Protein AF-A0A259SQ80-F1 (afdb_monomer_lite)

Foldseek 3Di:
DCLCCLAFNDQALPNQPDEAEAEAEQQAFPPAPNDDDVPGDPDDRLLNDDLVRNLVRCCNRFVVLCPPFAQSNDAYEHAEYWYQAPPDDPVSRLNSLQSVLVSCLVSLHHYQYVPQEAEADPVRHGPRRRYQWYAYPVRDIDGCPVPSNVVSVCCNVPRDHDDDDDDDGKHKHKFDGQDQDDAQASDPLPVPDPDPDPQWHKHFHHLLWFWFKDWWQGGITMIINLLNFRFDSDKDKFFFCPQPPDCQDPQWTKRFAHAQKFFGMFTAHCDPALGQATGITIITGGPDHFDPDQAHKFFFQPAAREDPDRHNPVGDNHPPTHMTGEHSQWGFGMFIFHPPPVSSRHTGMTGIGGHD

Secondary structure (DSSP, 8-state):
--GGGGTS----SSGGG--EEEEEETT-BTTB-S--STT--SSPPGGGS-HHHHHHHHHHHTGGGGSTTSTT---EEEEEEE-S-TT---HHHHHHHHHHHHHHHHHT-EEEESSSEEEB-TTSSBSSTT-SEEE-TTS-EEEGGGSTTHHHHHHHHTS----SPPP-PPPEEEE--S-SSS-EE--HHHHTS--SSTTSEEEE--TT-EEEEEESSSS-EEEE-TTPPPB-S--EEE-SGGG--S-SSTTSEEEEPPTTEEEEEEEE--SSSSTT-EEEEEEEEBSSPPP----EEEE-SSS-B--SSSSS-SS-SSTTS-EEE--TTEEEEEEEE--GGG-TT-EEEEEEEE--

Sequence (356 aa):
MLKPVANISNTILRPDKLVYSAHVYGFTGPQHTGATGLGETHDLRYRDMTATQLADAVRQEALFVTTPGQHYTAPVWVSEFGTRGAGQTDQKEIAWWNSFTDLLVANDTDFAAWPLVTQADASGAFADSFALLGYRPDGSRISIADDWRYAGWQKLVTSAGRTGQVPVETRWNMLGSNSYLPDTNASALMQDRPDWDPGQWKGVCPDTERLQGVSRSIDRGLCTDARQPATTTARNIVANEANVQQDWAGGYSKLQCAAGQMAVGFSLTIGTTNRWAASKLLCAPSTSPLPVNAGRTVWFDQADNRPAGGGSTASDWAPGHFKGQCADGEYLAGIAYTYQRVQGGVPSALLCKPLQ

Structure (mmCIF, N/CA/C/O backbone):
data_AF-A0A259SQ80-F1
#
_entry.id   AF-A0A259SQ80-F1
#
loop_
_atom_site.group_PDB
_atom_site.id
_atom_site.type_symbol
_atom_site.label_atom_id
_atom_site.label_alt_id
_atom_site.label_comp_id
_atom_site.label_asym_id
_atom_site.label_entity_id
_atom_site.label_seq_id
_atom_site.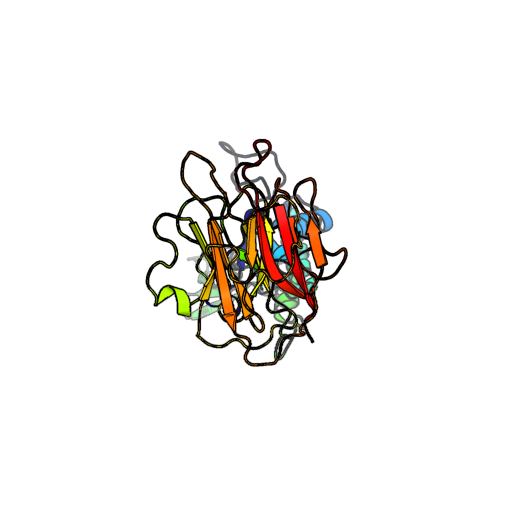pdbx_PDB_ins_code
_atom_site.Cartn_x
_atom_site.Cartn_y
_atom_site.Cartn_z
_atom_site.occupancy
_atom_site.B_iso_or_equiv
_atom_site.auth_seq_id
_atom_site.auth_comp_id
_atom_site.auth_asym_id
_atom_site.auth_atom_id
_atom_site.pdbx_PDB_model_num
ATOM 1 N N . MET A 1 1 ? -1.583 5.143 14.494 1.00 87.50 1 MET A N 1
ATOM 2 C CA . MET A 1 1 ? -2.504 5.382 13.359 1.00 87.50 1 MET A CA 1
ATOM 3 C C . MET A 1 1 ? -1.848 5.012 12.044 1.00 87.50 1 MET A C 1
ATOM 5 O O . MET A 1 1 ? -0.626 5.079 11.957 1.00 87.50 1 MET A O 1
ATOM 9 N N . LEU A 1 2 ? -2.649 4.638 11.041 1.00 95.62 2 LEU A N 1
ATOM 10 C CA . LEU A 1 2 ? -2.188 4.084 9.763 1.00 95.62 2 LEU A CA 1
ATOM 11 C C . LEU A 1 2 ? -1.826 5.144 8.716 1.00 95.62 2 LEU A C 1
ATOM 13 O O . LEU A 1 2 ? -1.358 4.767 7.653 1.00 95.62 2 LEU A O 1
ATOM 17 N N . LYS A 1 3 ? -1.960 6.451 8.996 1.00 93.12 3 LYS A N 1
ATOM 18 C CA . LYS A 1 3 ? -1.659 7.542 8.037 1.00 93.12 3 LYS A CA 1
ATOM 19 C C . LYS A 1 3 ? -0.406 7.324 7.168 1.00 93.12 3 LYS A C 1
ATOM 21 O O . LYS A 1 3 ? -0.506 7.556 5.966 1.00 93.12 3 LYS A O 1
ATOM 26 N N . PRO A 1 4 ? 0.754 6.871 7.699 1.00 92.50 4 PRO A N 1
ATOM 27 C CA . PRO A 1 4 ? 1.940 6.681 6.862 1.00 92.50 4 PRO A CA 1
ATOM 28 C C . PRO A 1 4 ? 1.724 5.684 5.714 1.00 92.50 4 PRO A C 1
ATOM 30 O O . PRO A 1 4 ? 2.270 5.873 4.632 1.00 92.50 4 PRO A O 1
ATOM 33 N N . VAL A 1 5 ? 0.874 4.672 5.904 1.00 94.12 5 VAL A N 1
ATOM 34 C CA . VAL A 1 5 ? 0.558 3.636 4.908 1.00 94.12 5 VAL A CA 1
ATOM 35 C C . VAL A 1 5 ? 0.016 4.224 3.599 1.00 94.12 5 VAL A C 1
ATOM 37 O O . VAL A 1 5 ? 0.256 3.645 2.543 1.00 94.12 5 VAL A O 1
ATOM 40 N N . ALA A 1 6 ? -0.626 5.398 3.637 1.00 92.25 6 ALA A N 1
ATOM 41 C CA . ALA A 1 6 ? -1.095 6.092 2.436 1.00 92.25 6 ALA A CA 1
ATOM 42 C C . ALA A 1 6 ? 0.029 6.407 1.431 1.00 92.25 6 ALA A C 1
ATOM 44 O O . ALA A 1 6 ? -0.247 6.558 0.250 1.00 92.25 6 ALA A O 1
ATOM 45 N N . ASN A 1 7 ? 1.277 6.478 1.909 1.00 90.62 7 ASN A N 1
ATOM 46 C CA . ASN A 1 7 ? 2.459 6.890 1.149 1.00 90.62 7 ASN A CA 1
ATOM 47 C C . ASN A 1 7 ? 3.611 5.867 1.211 1.00 90.62 7 ASN A C 1
ATOM 49 O O . ASN A 1 7 ? 4.514 5.884 0.375 1.00 90.62 7 ASN A O 1
ATOM 53 N N . ILE A 1 8 ? 3.620 5.018 2.246 1.00 89.88 8 ILE A N 1
ATOM 54 C CA . ILE A 1 8 ? 4.638 3.994 2.508 1.00 89.88 8 ILE A CA 1
ATOM 55 C C . ILE A 1 8 ? 3.989 2.668 2.929 1.00 89.88 8 ILE A C 1
ATOM 57 O O . ILE A 1 8 ? 4.212 2.169 4.031 1.00 89.88 8 ILE A O 1
ATOM 61 N N . SER A 1 9 ? 3.131 2.107 2.071 1.00 91.75 9 SER A N 1
ATOM 62 C CA . SER A 1 9 ? 2.532 0.792 2.325 1.00 91.75 9 SER A CA 1
ATOM 63 C C . SER A 1 9 ? 3.573 -0.334 2.302 1.00 91.75 9 SER A C 1
ATOM 65 O O . SER A 1 9 ? 4.654 -0.210 1.726 1.00 91.75 9 SER A O 1
ATOM 67 N N . ASN A 1 10 ? 3.243 -1.447 2.958 1.00 87.75 10 ASN A N 1
ATOM 68 C CA . ASN A 1 10 ? 4.110 -2.616 3.012 1.00 87.75 10 ASN A CA 1
ATOM 69 C C . ASN A 1 10 ? 3.747 -3.575 1.886 1.00 87.75 10 ASN A C 1
ATOM 71 O O . ASN A 1 10 ? 2.600 -4.009 1.807 1.00 87.75 10 ASN A O 1
ATOM 75 N N . THR A 1 11 ? 4.742 -3.989 1.108 1.00 91.62 11 THR A N 1
ATOM 76 C CA . THR A 1 11 ? 4.608 -5.125 0.195 1.00 91.62 11 THR A CA 1
ATOM 77 C C . THR A 1 11 ? 5.392 -6.300 0.756 1.00 91.62 11 THR A C 1
ATOM 79 O O . THR A 1 11 ? 6.618 -6.264 0.845 1.00 91.62 11 THR A O 1
ATOM 82 N N . ILE A 1 12 ? 4.668 -7.342 1.158 1.00 90.06 12 ILE A N 1
ATOM 83 C CA . ILE A 1 12 ? 5.227 -8.587 1.694 1.00 90.06 12 ILE A CA 1
ATOM 84 C C . ILE A 1 12 ? 5.216 -9.688 0.627 1.00 90.06 12 ILE A C 1
ATOM 86 O O . ILE A 1 12 ? 4.534 -9.575 -0.386 1.00 90.06 12 ILE A O 1
ATOM 90 N N . LEU A 1 13 ? 5.926 -10.794 0.877 1.00 91.69 13 LEU A N 1
ATOM 91 C CA . LEU A 1 13 ? 6.010 -11.947 -0.039 1.00 91.69 13 LEU A CA 1
ATOM 92 C C . LEU A 1 13 ? 4.655 -12.533 -0.460 1.00 91.69 13 LEU A C 1
ATOM 94 O O . LEU A 1 13 ? 4.535 -13.179 -1.505 1.00 91.69 13 LEU A O 1
ATOM 98 N N . ARG A 1 14 ? 3.662 -12.396 0.417 1.00 90.62 14 ARG A N 1
ATOM 99 C CA . ARG A 1 14 ? 2.294 -12.887 0.251 1.00 90.62 14 ARG A CA 1
ATOM 100 C C . ARG A 1 14 ? 1.343 -11.755 0.623 1.00 90.62 14 ARG A C 1
ATOM 102 O O . ARG A 1 14 ? 0.885 -11.713 1.766 1.00 90.62 14 ARG A O 1
ATOM 109 N N . PRO A 1 15 ? 1.096 -10.794 -0.286 1.00 88.2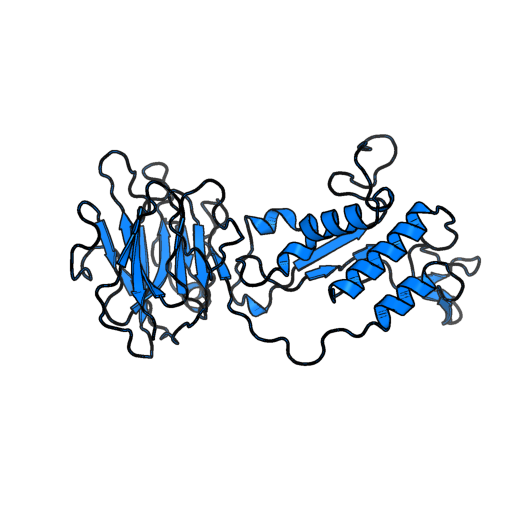5 15 PRO A N 1
ATOM 110 C CA . PRO A 1 15 ? 0.269 -9.627 0.021 1.00 88.25 15 PRO A CA 1
ATOM 111 C C . PRO A 1 15 ? -1.145 -10.000 0.486 1.00 88.25 15 PRO A C 1
ATOM 113 O O . PRO A 1 15 ? -1.828 -9.202 1.119 1.00 88.25 15 PRO A O 1
ATOM 116 N N . ASP A 1 16 ? -1.616 -11.219 0.199 1.00 86.88 16 ASP A N 1
ATOM 117 C CA . ASP A 1 16 ? -2.903 -11.756 0.655 1.00 86.88 16 ASP A CA 1
ATOM 118 C C . ASP A 1 16 ? -2.953 -12.106 2.144 1.00 86.88 16 ASP A C 1
ATOM 120 O O . ASP A 1 16 ? -4.007 -12.492 2.643 1.00 86.88 16 ASP A O 1
ATOM 124 N N . LYS A 1 17 ? -1.835 -11.954 2.856 1.00 90.69 17 LYS A N 1
ATOM 125 C CA . LYS A 1 17 ? -1.724 -12.168 4.304 1.00 90.69 17 LYS A CA 1
ATOM 126 C C . LYS A 1 17 ? -1.600 -10.872 5.105 1.00 90.69 17 LYS A C 1
ATOM 128 O O . LYS A 1 17 ? -1.416 -10.936 6.316 1.00 90.69 17 LYS A O 1
ATOM 133 N N . LEU A 1 18 ? -1.673 -9.712 4.453 1.00 92.19 18 LEU A N 1
ATOM 134 C CA . LEU A 1 18 ? -1.599 -8.420 5.124 1.00 92.19 18 LEU A CA 1
ATOM 135 C C . LEU A 1 18 ? -2.964 -8.026 5.702 1.00 92.19 18 LEU A C 1
ATOM 137 O O . LEU A 1 18 ? -3.959 -7.987 4.983 1.00 92.19 18 LEU A O 1
ATOM 141 N N . VAL A 1 19 ? -2.977 -7.681 6.988 1.00 94.44 19 VAL A N 1
ATOM 142 C CA . VAL A 1 19 ? -4.087 -7.010 7.673 1.00 94.44 19 VAL A CA 1
ATOM 143 C C . VAL A 1 19 ? -3.490 -5.852 8.458 1.00 94.44 19 VAL A C 1
ATOM 145 O O . VAL A 1 19 ? -2.503 -6.031 9.176 1.00 94.44 19 VAL A O 1
ATOM 148 N N . TYR A 1 20 ? -4.060 -4.659 8.316 1.00 96.62 20 TYR A N 1
ATOM 149 C CA . TYR A 1 20 ? -3.665 -3.523 9.138 1.00 96.62 20 TYR A CA 1
ATOM 150 C C . TYR A 1 20 ? -4.398 -3.537 10.473 1.00 96.62 20 TYR A C 1
ATOM 152 O O . TYR A 1 20 ? -5.537 -3.981 10.564 1.00 96.62 20 TYR A O 1
ATOM 160 N N . SER A 1 21 ? -3.755 -3.007 11.509 1.00 97.19 21 SER A N 1
ATOM 161 C CA . SER A 1 21 ? -4.363 -2.851 12.827 1.00 97.19 21 SER A CA 1
ATOM 162 C C . SER A 1 21 ? -4.375 -1.380 13.242 1.00 97.19 21 SER A C 1
ATOM 164 O O . SER A 1 21 ? -3.426 -0.632 12.982 1.00 97.19 21 SER A O 1
ATOM 166 N N . ALA A 1 22 ? -5.473 -0.953 13.863 1.00 97.38 22 ALA A N 1
ATOM 167 C CA . ALA A 1 22 ? -5.641 0.391 14.400 1.00 97.38 22 ALA A CA 1
ATOM 168 C C . ALA A 1 22 ? -6.237 0.353 15.809 1.00 97.38 22 ALA A C 1
ATOM 170 O O . ALA A 1 22 ? -7.065 -0.499 16.122 1.00 97.38 22 ALA A O 1
ATOM 171 N N . HIS A 1 23 ? -5.804 1.285 16.658 1.00 96.94 23 HIS A N 1
ATOM 172 C CA . HIS A 1 23 ? -6.313 1.444 18.017 1.00 96.94 23 HIS A CA 1
ATOM 173 C C . HIS A 1 23 ? -7.006 2.804 18.110 1.00 96.94 23 HIS A C 1
ATOM 175 O O . HIS A 1 23 ? -6.395 3.820 17.762 1.00 96.94 23 HIS A O 1
ATOM 181 N N . VAL A 1 24 ? -8.262 2.842 18.558 1.00 97.06 24 VAL A N 1
ATOM 182 C CA . VAL A 1 24 ? -9.050 4.083 18.636 1.00 97.06 24 VAL A CA 1
ATOM 183 C C . VAL A 1 24 ? -9.705 4.202 20.007 1.00 97.06 24 VAL A C 1
ATOM 185 O O . VAL A 1 24 ? -10.617 3.452 20.344 1.00 97.06 24 VAL A O 1
ATOM 188 N N . TYR A 1 25 ? -9.263 5.178 20.795 1.00 96.94 25 TYR A N 1
ATOM 189 C CA . TYR A 1 25 ? -9.722 5.369 22.167 1.00 96.94 25 TYR A CA 1
ATOM 190 C C . TYR A 1 25 ? -10.386 6.727 22.340 1.00 96.94 25 TYR A C 1
ATOM 192 O O . TYR A 1 25 ? -9.803 7.732 21.958 1.00 96.94 25 TYR A O 1
ATOM 200 N N . GLY A 1 26 ? -11.557 6.800 22.977 1.00 96.50 26 GLY A N 1
ATOM 201 C CA . GLY A 1 26 ? -12.300 8.063 23.119 1.00 96.50 26 GLY A CA 1
ATOM 202 C C . GLY A 1 26 ? -11.483 9.212 23.728 1.00 96.50 26 GLY A C 1
ATOM 203 O O . GLY A 1 26 ? -11.669 10.373 23.369 1.00 96.50 26 GLY A O 1
ATOM 204 N N . PHE A 1 27 ? -10.530 8.893 24.606 1.00 93.88 27 PHE A N 1
ATOM 205 C CA . PHE A 1 27 ? -9.665 9.867 25.270 1.00 93.88 27 PHE A CA 1
ATOM 206 C C . PHE A 1 27 ? -8.423 10.287 24.463 1.00 93.88 27 PHE A C 1
ATOM 208 O O . PHE A 1 27 ? -7.796 11.277 24.835 1.00 93.88 27 PHE A O 1
ATOM 215 N N . THR A 1 28 ? -8.063 9.593 23.381 1.00 95.00 28 THR A N 1
ATOM 216 C CA . THR A 1 28 ? -7.013 10.023 22.436 1.00 95.00 28 THR A CA 1
ATOM 217 C C . THR A 1 28 ? -7.629 10.810 21.281 1.00 95.00 28 THR A C 1
ATOM 219 O O . THR A 1 28 ? -8.833 11.022 21.262 1.00 95.00 28 THR A O 1
ATOM 222 N N . GLY A 1 29 ? -6.832 11.293 20.334 1.00 95.19 29 GLY A N 1
ATOM 223 C CA . GLY A 1 29 ? -7.290 11.988 19.133 1.00 95.19 29 GLY A CA 1
ATOM 224 C C . GLY A 1 29 ? -6.196 12.024 18.064 1.00 95.19 29 GLY A C 1
ATOM 225 O O . GLY A 1 29 ? -5.057 11.649 18.354 1.00 95.19 29 GLY A O 1
ATOM 226 N N . PRO A 1 30 ? -6.483 12.539 16.855 1.00 94.38 30 PRO A N 1
ATOM 227 C CA . PRO A 1 30 ? -5.524 12.590 15.745 1.00 94.38 30 PRO A CA 1
ATOM 228 C C . PRO A 1 30 ? -4.185 13.247 16.083 1.00 94.38 30 PRO A C 1
ATOM 230 O O . PRO A 1 30 ? -3.152 12.907 15.506 1.00 94.38 30 PRO A O 1
ATOM 233 N N . GLN A 1 31 ? -4.233 14.224 16.989 1.00 93.25 31 GLN A N 1
ATOM 234 C CA . GLN A 1 31 ? -3.092 14.985 17.496 1.00 93.25 31 GLN A CA 1
ATOM 235 C C . GLN A 1 31 ? -3.086 15.023 19.035 1.00 93.25 31 GLN A C 1
ATOM 237 O O . GLN A 1 31 ? -2.346 15.796 19.626 1.00 93.25 31 GLN A O 1
ATOM 242 N N . HIS A 1 32 ? -3.888 14.169 19.687 1.00 93.94 32 HIS A N 1
ATOM 243 C CA . HIS A 1 32 ? -4.053 14.156 21.138 1.00 93.94 32 HIS A CA 1
ATOM 244 C C . HIS A 1 32 ? -3.671 12.791 21.725 1.00 93.94 32 HIS A C 1
ATOM 246 O O . HIS A 1 32 ? -4.297 11.770 21.445 1.00 93.94 32 HIS A O 1
ATOM 252 N N . THR A 1 33 ? -2.664 12.758 22.597 1.00 89.88 33 THR A N 1
ATOM 253 C CA . THR A 1 33 ? -2.091 11.508 23.147 1.00 89.88 33 THR A CA 1
ATOM 254 C C . THR A 1 33 ? -2.975 10.815 24.183 1.00 89.88 33 THR A C 1
ATOM 256 O O . THR A 1 33 ? -2.775 9.646 24.492 1.00 89.88 33 THR A O 1
ATOM 259 N N . GLY A 1 34 ? -3.940 11.544 24.741 1.00 90.69 34 GLY A N 1
ATOM 260 C CA . GLY A 1 34 ? -4.767 11.106 25.866 1.00 90.69 34 GLY A CA 1
ATOM 261 C C . GLY A 1 34 ? -4.276 11.592 27.223 1.00 90.69 34 GLY A C 1
ATOM 262 O O . GLY A 1 34 ? -4.955 11.364 28.221 1.00 90.69 34 GLY A O 1
ATOM 263 N N . ALA A 1 35 ? -3.155 12.317 27.253 1.00 89.38 35 ALA A N 1
ATOM 264 C CA . ALA A 1 35 ? -2.668 12.980 28.452 1.00 89.38 35 ALA A CA 1
ATOM 265 C C . ALA A 1 35 ? -3.662 14.032 28.979 1.00 89.38 35 ALA A C 1
ATOM 267 O O . ALA A 1 35 ? -4.461 14.604 28.233 1.00 89.38 35 ALA A O 1
ATOM 268 N N . THR A 1 36 ? -3.570 14.287 30.282 1.00 88.44 36 THR A N 1
ATOM 269 C CA . THR A 1 36 ? -4.230 15.399 30.971 1.00 88.44 36 THR A CA 1
ATOM 270 C C . THR A 1 36 ? -3.179 16.092 31.835 1.00 88.44 36 THR A C 1
ATOM 272 O O . THR A 1 36 ? -2.429 15.411 32.539 1.00 88.44 36 THR A O 1
ATOM 275 N N . GLY A 1 37 ? -3.124 17.423 31.815 1.00 88.75 37 GLY A N 1
ATOM 276 C CA . GLY A 1 37 ? -2.138 18.199 32.572 1.00 88.75 37 GLY A CA 1
ATOM 277 C C . GLY A 1 37 ? -0.806 18.368 31.835 1.00 88.75 37 GLY A C 1
ATOM 278 O O . GLY A 1 37 ? -0.773 18.814 30.691 1.00 88.75 37 GLY A O 1
ATOM 279 N N . LEU A 1 38 ? 0.320 18.076 32.495 1.00 86.31 38 LEU A N 1
ATOM 280 C CA . LEU A 1 38 ? 1.639 18.276 31.886 1.00 86.31 38 LEU A CA 1
ATOM 281 C C . LEU A 1 38 ? 1.811 17.352 30.667 1.00 86.31 38 LEU A C 1
ATOM 283 O O . LEU A 1 38 ? 1.793 16.132 30.806 1.00 86.31 38 LEU A O 1
ATOM 287 N N . GLY A 1 39 ? 1.996 17.945 29.485 1.00 81.88 39 GLY A N 1
ATOM 288 C CA . GLY A 1 39 ? 2.084 17.215 28.214 1.00 81.88 39 GLY A CA 1
ATOM 289 C C . GLY A 1 39 ? 0.743 17.007 27.498 1.00 81.88 39 GLY A C 1
ATOM 290 O O . GLY A 1 39 ? 0.711 16.317 26.480 1.00 81.88 39 GLY A O 1
ATOM 291 N N . GLU A 1 40 ? -0.352 17.591 28.000 1.00 90.69 40 GLU A N 1
ATOM 292 C CA . GLU A 1 40 ? -1.628 17.665 27.282 1.00 90.69 40 GLU A CA 1
ATOM 293 C C . GLU A 1 40 ? -1.530 18.616 26.080 1.00 90.69 40 GLU A C 1
ATOM 295 O O . GLU A 1 40 ? -0.971 19.711 26.159 1.00 90.69 40 GLU A O 1
ATOM 300 N N . THR A 1 41 ? -2.094 18.179 24.959 1.00 87.94 41 THR A N 1
ATOM 301 C CA . THR A 1 41 ? -2.325 18.992 23.761 1.00 87.94 41 THR A CA 1
ATOM 302 C C . THR A 1 41 ? -3.735 19.579 23.815 1.00 87.94 41 THR A C 1
ATOM 304 O O . THR A 1 41 ? -4.636 18.943 24.352 1.00 87.94 41 THR A O 1
ATOM 307 N N . HIS A 1 42 ? -3.975 20.740 23.204 1.00 88.31 42 HIS A N 1
ATOM 308 C CA . HIS A 1 42 ? -5.319 21.343 23.157 1.00 88.31 42 HIS A CA 1
ATOM 309 C C . HIS A 1 42 ? -6.159 20.906 21.944 1.00 88.31 42 HIS A C 1
ATOM 311 O O . HIS A 1 42 ? -7.248 21.434 21.718 1.00 88.31 42 HIS A O 1
ATOM 317 N N . ASP A 1 43 ? -5.661 19.943 21.170 1.00 94.88 43 ASP A N 1
ATOM 318 C CA . ASP A 1 43 ? -6.383 19.310 20.072 1.00 94.88 43 ASP A CA 1
ATOM 319 C C . ASP A 1 43 ? -7.561 18.458 20.563 1.00 94.88 43 ASP A C 1
ATOM 321 O O . ASP A 1 43 ? -7.598 17.989 21.702 1.00 94.88 43 ASP A O 1
ATOM 325 N N . LEU A 1 44 ? -8.537 18.220 19.685 1.00 95.88 44 LEU A N 1
ATOM 326 C CA . LEU A 1 44 ? -9.702 17.405 20.026 1.00 95.88 44 LEU A CA 1
ATOM 327 C C . LEU A 1 44 ? -9.303 15.954 20.317 1.00 95.88 44 LEU A C 1
ATOM 329 O O . LEU A 1 44 ? -8.645 15.297 19.503 1.00 95.88 44 LEU A O 1
ATOM 333 N N . ARG A 1 45 ? -9.807 15.422 21.434 1.00 96.38 45 ARG A N 1
ATOM 334 C CA . ARG A 1 45 ? -9.948 13.975 21.624 1.00 96.38 45 ARG A CA 1
ATOM 335 C C . ARG A 1 45 ? -11.094 13.467 20.744 1.00 96.38 45 ARG A C 1
ATOM 337 O O . ARG A 1 45 ? -12.011 14.221 20.423 1.00 96.38 45 ARG A O 1
ATOM 344 N N . TYR A 1 46 ? -11.116 12.184 20.410 1.00 97.69 46 TYR A N 1
ATOM 345 C CA . TYR A 1 46 ? -12.195 11.570 19.642 1.00 97.69 46 TYR A CA 1
ATOM 346 C C . TYR A 1 46 ? -13.550 11.721 20.336 1.00 97.69 46 TYR A C 1
ATOM 348 O O . TYR A 1 46 ? -14.546 11.948 19.659 1.00 97.69 46 TYR A O 1
ATOM 356 N N . ARG A 1 47 ? -13.606 11.668 21.674 1.00 97.00 47 ARG A N 1
ATOM 357 C CA . ARG A 1 47 ? -14.848 11.906 22.433 1.00 97.00 47 ARG A CA 1
ATOM 358 C C . ARG A 1 47 ? -15.361 13.344 22.371 1.00 97.00 47 ARG A C 1
ATOM 360 O O . ARG A 1 47 ? -16.520 13.593 22.678 1.00 97.00 47 ARG A O 1
ATOM 367 N N . ASP A 1 48 ? -14.497 14.293 22.012 1.00 97.06 48 ASP A N 1
ATOM 368 C CA . ASP A 1 48 ? -14.856 15.704 21.864 1.00 97.06 48 ASP A CA 1
ATOM 369 C C . ASP A 1 48 ? -15.345 16.031 20.439 1.00 97.06 48 ASP A C 1
ATOM 371 O O . ASP A 1 48 ? -15.791 17.149 20.181 1.00 97.06 48 ASP A O 1
ATOM 375 N N . MET A 1 49 ? -15.278 15.068 19.514 1.00 98.00 49 MET A N 1
ATOM 376 C CA . MET A 1 49 ? -15.724 15.221 18.132 1.00 98.00 49 MET A CA 1
ATOM 377 C C . MET A 1 49 ? -17.225 14.967 17.982 1.00 98.00 49 MET A C 1
ATOM 379 O O . MET A 1 49 ? -17.807 14.100 18.632 1.00 98.00 49 MET A O 1
ATOM 383 N N . THR A 1 50 ? -17.850 15.676 17.042 1.00 97.75 50 THR A N 1
ATOM 384 C CA . THR A 1 50 ? -19.163 15.275 16.512 1.00 97.75 50 THR A CA 1
ATOM 385 C C . THR A 1 50 ? -19.067 13.923 15.794 1.00 97.75 50 THR A C 1
ATOM 387 O O . THR A 1 50 ? -17.986 13.524 15.358 1.00 97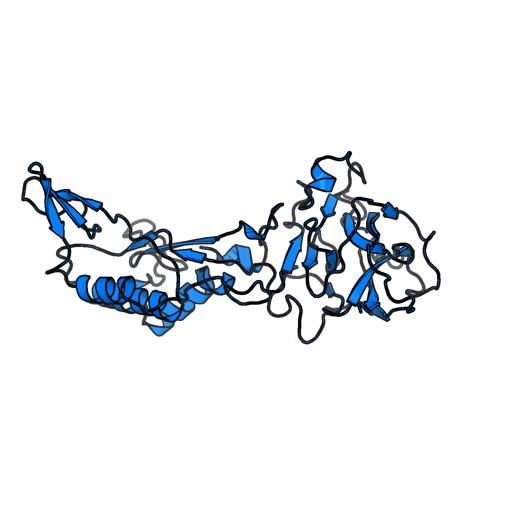.75 50 THR A O 1
ATOM 390 N N . ALA A 1 51 ? -20.197 13.238 15.593 1.00 97.56 51 ALA A N 1
ATOM 391 C CA . ALA A 1 51 ? -20.225 11.954 14.883 1.00 97.56 51 ALA A CA 1
ATOM 392 C C . ALA A 1 51 ? -19.581 12.029 13.482 1.00 97.56 51 ALA A C 1
ATOM 394 O O . ALA A 1 51 ? -18.805 11.150 13.113 1.00 97.56 51 ALA A O 1
ATOM 395 N N . THR A 1 52 ? -19.831 13.108 12.730 1.00 98.00 52 THR A N 1
ATOM 396 C CA . THR A 1 52 ? -19.217 13.329 11.410 1.00 98.00 52 THR A CA 1
ATOM 397 C C . THR A 1 52 ? -17.708 13.534 11.511 1.00 98.00 52 THR A C 1
ATOM 399 O O . THR A 1 52 ? -16.958 12.891 10.786 1.00 98.00 52 THR A O 1
ATOM 402 N N . GLN A 1 53 ? -17.245 14.373 12.445 1.00 98.19 53 GLN A N 1
ATOM 403 C CA . GLN A 1 53 ? -15.809 14.594 12.656 1.00 98.19 53 GLN A CA 1
ATOM 404 C C . GLN A 1 53 ? -15.089 13.306 13.072 1.00 98.19 53 GLN A C 1
ATOM 406 O O . GLN A 1 53 ? -13.999 13.033 12.576 1.00 98.19 53 GLN A O 1
ATOM 411 N N . LEU A 1 54 ? -15.709 12.500 13.939 1.00 98.38 54 LEU A N 1
ATOM 412 C CA . LEU A 1 54 ? -15.181 11.200 14.342 1.00 98.38 54 LEU A CA 1
ATOM 413 C C . LEU A 1 54 ? -15.078 10.251 13.143 1.00 98.38 54 LEU A C 1
ATOM 415 O O . LEU A 1 54 ? -14.031 9.640 12.937 1.00 98.38 54 LEU A O 1
ATOM 419 N N . ALA A 1 55 ? -16.139 10.149 12.339 1.00 98.19 55 ALA A N 1
ATOM 420 C CA . ALA A 1 55 ? -16.154 9.314 11.143 1.00 98.19 55 ALA A CA 1
ATOM 421 C C . ALA A 1 55 ? -15.077 9.737 10.134 1.00 98.19 55 ALA A C 1
ATOM 423 O O . ALA A 1 55 ? -14.371 8.884 9.598 1.00 98.19 55 ALA A O 1
ATOM 424 N N . ASP A 1 56 ? -14.914 11.040 9.901 1.00 97.81 56 ASP A N 1
ATOM 425 C CA . ASP A 1 56 ? -13.900 11.569 8.991 1.00 97.81 56 ASP A CA 1
ATOM 426 C C . ASP A 1 56 ? -12.484 11.324 9.509 1.00 97.81 56 ASP A C 1
ATOM 428 O O . ASP A 1 56 ? -11.631 10.868 8.745 1.00 97.81 56 ASP A O 1
ATOM 432 N N . ALA A 1 57 ? -12.242 11.550 10.803 1.00 97.56 57 ALA A N 1
ATOM 433 C CA . ALA A 1 57 ? -10.951 11.283 11.423 1.00 97.56 57 ALA A CA 1
ATOM 434 C C . ALA A 1 57 ? -10.592 9.794 11.319 1.00 97.56 57 ALA A C 1
ATOM 436 O O . ALA A 1 57 ? -9.564 9.442 10.749 1.00 97.56 57 ALA A O 1
ATOM 437 N N . VAL A 1 58 ? -11.473 8.897 11.764 1.00 97.69 58 VAL A N 1
ATOM 438 C CA . VAL A 1 58 ? -11.222 7.448 11.721 1.00 97.69 58 VAL A CA 1
ATOM 439 C C . VAL A 1 58 ? -11.073 6.946 10.280 1.00 97.69 58 VAL A C 1
ATOM 441 O O . VAL A 1 58 ? -10.228 6.087 10.014 1.00 97.69 58 VAL A O 1
ATOM 444 N N . ARG A 1 59 ? -11.813 7.514 9.318 1.00 96.94 59 ARG A N 1
ATOM 445 C CA . ARG A 1 59 ? -11.628 7.196 7.896 1.00 96.94 59 ARG A CA 1
ATOM 446 C C . ARG A 1 59 ? -10.238 7.590 7.411 1.00 96.94 59 ARG A C 1
ATOM 448 O O . ARG A 1 59 ? -9.554 6.760 6.827 1.00 96.94 59 ARG A O 1
ATOM 455 N N . GLN A 1 60 ? -9.797 8.811 7.693 1.00 95.38 60 GLN A N 1
ATOM 456 C CA . GLN A 1 60 ? -8.478 9.307 7.283 1.00 95.38 60 GLN A CA 1
ATOM 457 C C . GLN A 1 60 ? -7.316 8.595 7.992 1.00 95.38 60 GLN A C 1
ATOM 459 O O . GLN A 1 60 ? -6.193 8.588 7.493 1.00 95.38 60 GLN A O 1
ATOM 464 N N . GLU A 1 61 ? -7.563 8.013 9.164 1.00 95.88 61 GLU A N 1
ATOM 465 C CA . GLU A 1 61 ? -6.512 7.472 10.028 1.00 95.88 61 GLU A CA 1
ATOM 466 C C . GLU A 1 61 ? -6.391 5.962 10.018 1.00 95.88 61 GLU A C 1
ATOM 468 O O . GLU A 1 61 ? -5.306 5.451 10.314 1.00 95.88 61 GLU A O 1
ATOM 473 N N . ALA A 1 62 ? -7.484 5.271 9.703 1.00 96.94 62 ALA A N 1
ATOM 474 C CA . ALA A 1 62 ? -7.559 3.824 9.747 1.00 96.94 62 ALA A CA 1
ATOM 475 C C . ALA A 1 62 ? -8.319 3.236 8.556 1.00 96.94 62 ALA A C 1
ATOM 477 O O . ALA A 1 62 ? -7.767 2.384 7.871 1.00 96.94 62 ALA A O 1
ATOM 478 N N . LEU A 1 63 ? -9.551 3.681 8.280 1.00 96.94 63 LEU A N 1
ATOM 479 C CA . LEU A 1 63 ? -10.407 2.977 7.309 1.00 96.94 63 LEU A CA 1
ATOM 480 C C . LEU A 1 63 ? -10.039 3.245 5.847 1.00 96.94 63 LEU A C 1
ATOM 482 O O . LEU A 1 63 ? -10.457 2.487 4.985 1.00 96.94 63 LEU A O 1
ATOM 486 N N . PHE A 1 64 ? -9.242 4.269 5.531 1.00 95.69 64 PHE A N 1
ATOM 487 C CA . PHE A 1 64 ? -8.848 4.539 4.144 1.00 95.69 64 PHE A CA 1
ATOM 488 C C . PHE A 1 64 ? -8.157 3.337 3.483 1.00 95.69 64 PHE A C 1
ATOM 490 O O . PHE A 1 64 ? -8.272 3.180 2.269 1.00 95.69 64 PHE A O 1
ATOM 497 N N . VAL A 1 65 ? -7.492 2.470 4.261 1.00 95.06 65 VAL A N 1
ATOM 498 C CA . VAL A 1 65 ? -6.816 1.267 3.750 1.00 95.06 65 VAL A CA 1
ATOM 499 C C . VAL A 1 65 ? -7.778 0.237 3.162 1.00 95.06 65 VAL A C 1
ATOM 501 O O . VAL A 1 65 ? -7.336 -0.654 2.454 1.00 95.06 65 VAL A O 1
ATOM 504 N N . THR A 1 66 ? -9.087 0.356 3.390 1.00 93.19 66 THR A N 1
ATOM 505 C CA . THR A 1 66 ? -10.091 -0.505 2.747 1.00 93.19 66 THR A CA 1
ATOM 506 C C . THR A 1 66 ? -10.605 0.066 1.426 1.00 93.19 66 THR A C 1
ATOM 508 O O . THR A 1 66 ? -11.430 -0.565 0.773 1.00 93.19 66 THR A O 1
ATOM 511 N N . THR A 1 67 ? -10.115 1.238 0.997 1.00 92.19 67 THR A N 1
ATOM 512 C CA . THR A 1 67 ? -10.451 1.815 -0.312 1.00 92.19 67 THR A CA 1
ATOM 513 C C . THR A 1 67 ? -9.954 0.878 -1.412 1.00 92.19 67 THR A C 1
ATOM 515 O O . THR A 1 67 ? -8.744 0.653 -1.474 1.00 92.19 67 THR A O 1
ATOM 518 N N . PRO A 1 68 ? -10.827 0.351 -2.288 1.00 89.50 68 PRO A N 1
ATOM 519 C CA . PRO A 1 68 ? -10.427 -0.578 -3.337 1.00 89.50 68 PRO A CA 1
ATOM 520 C C . PRO A 1 68 ? -9.382 -0.013 -4.302 1.00 89.50 68 PRO A C 1
ATOM 522 O O . PRO A 1 68 ? -9.343 1.188 -4.600 1.00 89.50 68 PRO A O 1
ATOM 525 N N . GLY A 1 69 ? -8.563 -0.914 -4.842 1.00 90.31 69 GLY A N 1
ATOM 526 C CA . GLY A 1 69 ? -7.677 -0.619 -5.964 1.00 90.31 69 GLY A CA 1
ATOM 527 C C . GLY A 1 69 ? -6.530 0.347 -5.663 1.00 90.31 69 GLY A C 1
ATOM 528 O O . GLY A 1 69 ? -6.071 1.005 -6.584 1.00 90.31 69 GLY A O 1
ATOM 529 N N . GLN A 1 70 ? -6.077 0.469 -4.415 1.00 93.38 70 GLN A N 1
ATOM 530 C CA . GLN A 1 70 ? -4.931 1.292 -4.012 1.00 93.38 70 GLN A CA 1
ATOM 531 C C . GLN A 1 70 ? -3.758 0.419 -3.548 1.00 93.38 70 GLN A C 1
ATOM 533 O O . GLN A 1 70 ? -3.937 -0.716 -3.117 1.00 93.38 70 GLN A O 1
ATOM 538 N N . HIS A 1 71 ? -2.536 0.955 -3.580 1.00 94.31 71 HIS A N 1
ATOM 539 C CA . HIS A 1 71 ? -1.322 0.219 -3.196 1.00 94.31 71 HIS A CA 1
ATOM 540 C C . HIS A 1 71 ? -1.266 -0.170 -1.710 1.00 94.31 71 HIS A C 1
ATOM 542 O O . HIS A 1 71 ? -0.365 -0.885 -1.270 1.00 94.31 71 HIS A O 1
ATOM 548 N N . TYR A 1 72 ? -2.177 0.391 -0.922 1.00 93.88 72 TYR A N 1
ATOM 549 C CA . TYR A 1 72 ? -2.366 0.125 0.494 1.00 93.88 72 TYR A CA 1
ATOM 550 C C . TYR A 1 72 ? -3.631 -0.687 0.781 1.00 93.88 72 TYR A C 1
ATOM 552 O O . TYR A 1 72 ? -3.980 -0.842 1.948 1.00 93.88 72 TYR A O 1
ATOM 560 N N . THR A 1 73 ? -4.366 -1.138 -0.240 1.00 93.69 73 THR A N 1
ATOM 561 C CA . THR A 1 73 ? -5.655 -1.795 -0.022 1.00 93.69 73 THR A CA 1
ATOM 562 C C . THR A 1 73 ? -5.467 -3.108 0.730 1.00 93.69 73 THR A C 1
ATOM 564 O O . THR A 1 73 ? -4.897 -4.060 0.197 1.00 93.69 73 THR A O 1
ATOM 567 N N . ALA A 1 74 ? -5.969 -3.171 1.960 1.00 93.31 74 ALA A N 1
ATOM 568 C CA . ALA A 1 74 ? -5.994 -4.376 2.777 1.00 93.31 74 ALA A CA 1
ATOM 569 C C . ALA A 1 74 ? -7.108 -4.290 3.836 1.00 93.31 74 ALA A C 1
ATOM 571 O O . ALA A 1 74 ? -7.543 -3.188 4.186 1.00 93.31 74 ALA A O 1
ATOM 572 N N . PRO A 1 75 ? -7.560 -5.432 4.388 1.00 93.25 75 PRO A N 1
ATOM 573 C CA . PRO A 1 75 ? -8.442 -5.429 5.547 1.00 93.25 75 PRO A CA 1
ATOM 574 C C . PRO A 1 75 ? -7.835 -4.653 6.721 1.00 93.25 75 PRO A C 1
ATOM 576 O O . PRO A 1 75 ? -6.612 -4.625 6.905 1.00 93.25 75 PRO A O 1
ATOM 579 N N . VAL A 1 76 ? -8.703 -4.060 7.540 1.00 95.56 76 VAL A N 1
ATOM 580 C CA . VAL A 1 76 ? -8.318 -3.379 8.776 1.00 95.56 76 VAL A CA 1
ATOM 581 C C . VAL A 1 76 ? -9.066 -3.974 9.958 1.00 95.56 76 VAL A C 1
ATOM 583 O O . VAL A 1 76 ? -10.287 -4.087 9.942 1.00 95.56 76 VAL A O 1
ATOM 586 N N . TRP A 1 77 ? -8.311 -4.321 10.992 1.00 96.94 77 TRP A N 1
ATOM 587 C CA . TRP A 1 77 ? -8.827 -4.735 12.285 1.00 96.94 77 TRP A CA 1
ATOM 588 C C . TRP A 1 77 ? -8.646 -3.590 13.279 1.00 96.94 77 TRP A C 1
ATOM 590 O O . TRP A 1 77 ? -7.522 -3.164 13.563 1.00 96.94 77 TRP A O 1
ATOM 600 N N . VAL A 1 78 ? -9.740 -3.079 13.840 1.00 97.88 78 VAL A N 1
ATOM 601 C CA . VAL A 1 78 ? -9.661 -2.189 15.005 1.00 97.88 78 VAL A CA 1
ATOM 602 C C . VAL A 1 78 ? -9.375 -3.058 16.228 1.00 97.88 78 VAL A C 1
ATOM 604 O O . VAL A 1 78 ? -10.283 -3.468 16.948 1.00 97.88 78 VAL A O 1
ATOM 607 N N . SER A 1 79 ? -8.102 -3.407 16.413 1.00 97.25 79 SER A N 1
ATOM 608 C CA . SER A 1 79 ? -7.659 -4.395 17.404 1.00 97.25 79 SER A CA 1
ATOM 609 C C . SER A 1 79 ? -7.791 -3.919 18.841 1.00 97.25 79 SER A C 1
ATOM 611 O O . SER A 1 79 ? -7.778 -4.742 19.751 1.00 97.25 79 SER A O 1
ATOM 613 N N . GLU A 1 80 ? -7.948 -2.615 19.050 1.00 96.81 80 GLU A N 1
ATOM 614 C CA . GLU A 1 80 ? -8.353 -2.071 20.335 1.00 96.81 80 GLU A CA 1
ATOM 615 C C . GLU A 1 80 ? -9.251 -0.855 20.132 1.00 96.81 80 GLU A C 1
ATOM 617 O O . GLU A 1 80 ? -8.923 0.089 19.407 1.00 96.81 80 GLU A O 1
ATOM 622 N N . PHE A 1 81 ? -10.373 -0.840 20.835 1.00 97.19 81 PHE A N 1
ATOM 623 C CA . PHE A 1 81 ? -11.110 0.387 21.065 1.00 97.19 81 PHE A CA 1
ATOM 624 C C . PHE A 1 81 ? -11.736 0.384 22.448 1.00 97.19 81 PHE A C 1
ATOM 626 O O . PHE A 1 81 ? -12.020 -0.662 23.038 1.00 97.19 81 PHE A O 1
ATOM 633 N N . GLY A 1 82 ? -11.976 1.585 22.951 1.00 95.19 82 GLY A N 1
ATOM 634 C CA . GLY A 1 82 ? -12.658 1.770 24.212 1.00 95.19 82 GLY A CA 1
ATOM 635 C C . GLY A 1 82 ? -12.689 3.223 24.632 1.00 95.19 82 GLY A C 1
ATOM 636 O O . GLY A 1 82 ? -11.986 4.088 24.109 1.00 95.19 82 GLY A O 1
ATOM 637 N N . THR A 1 83 ? -13.514 3.490 25.624 1.00 92.62 83 THR A N 1
ATOM 638 C CA . THR A 1 83 ? -13.434 4.722 26.390 1.00 92.62 83 THR A CA 1
ATOM 639 C C . THR A 1 83 ? -13.701 4.410 27.854 1.00 92.62 83 THR A C 1
ATOM 641 O O . THR A 1 83 ? -13.858 3.239 28.195 1.00 92.62 83 THR A O 1
ATOM 644 N N . ARG A 1 84 ? -13.726 5.427 28.723 1.00 87.44 84 ARG A N 1
ATOM 645 C CA . ARG A 1 84 ? -14.037 5.269 30.148 1.00 87.44 84 ARG A CA 1
ATOM 646 C C . ARG A 1 84 ? -15.214 4.317 30.354 1.00 87.44 84 ARG A C 1
ATOM 648 O O . ARG A 1 84 ? -16.210 4.383 29.640 1.00 87.44 84 ARG A O 1
ATOM 655 N N . GLY A 1 85 ? -15.055 3.429 31.325 1.00 88.94 85 GLY A N 1
ATOM 656 C CA . GLY A 1 85 ? -15.890 2.251 31.461 1.00 88.94 85 GLY A CA 1
ATOM 657 C C . GLY A 1 85 ? -17.046 2.378 32.451 1.00 88.94 85 GLY A C 1
ATOM 658 O O . GLY A 1 85 ? -17.673 3.431 32.576 1.00 88.94 85 GLY A O 1
ATOM 659 N N . ALA A 1 86 ? -17.337 1.276 33.143 1.00 90.62 86 ALA A N 1
ATOM 660 C CA . ALA A 1 86 ? -18.467 1.141 34.058 1.00 90.62 86 ALA A CA 1
ATOM 661 C C . ALA A 1 86 ? -18.555 2.299 35.070 1.00 90.62 86 ALA A C 1
ATOM 663 O O . ALA A 1 86 ? -17.550 2.727 35.636 1.00 90.62 86 ALA A O 1
ATOM 664 N N . GLY A 1 87 ? -19.772 2.798 35.306 1.00 87.56 87 GLY A N 1
ATOM 665 C CA . GLY A 1 87 ? -20.038 3.899 36.243 1.00 87.56 87 GLY A CA 1
ATOM 666 C C . GLY A 1 87 ? -19.796 5.310 35.687 1.00 87.56 87 GLY A C 1
ATOM 667 O O . GLY A 1 87 ? -20.067 6.290 36.379 1.00 87.56 87 GLY A O 1
ATOM 668 N N . GLN A 1 88 ? -19.327 5.444 34.443 1.00 91.69 88 GLN A N 1
ATOM 669 C CA . GLN A 1 88 ? -19.207 6.741 33.774 1.00 91.69 88 GLN A CA 1
ATOM 670 C C . GLN A 1 88 ? -20.585 7.349 33.437 1.00 91.69 88 GLN A C 1
ATOM 672 O O . GLN A 1 88 ? -21.492 6.651 32.993 1.00 91.69 88 GLN A O 1
ATOM 677 N N . THR A 1 89 ? -20.716 8.669 33.605 1.00 94.50 89 THR A N 1
ATOM 678 C CA . THR A 1 89 ? -21.916 9.477 33.301 1.00 94.50 89 THR A CA 1
ATOM 679 C C . THR A 1 89 ? -21.662 10.631 32.319 1.00 94.50 89 THR A C 1
ATOM 681 O O . THR A 1 89 ? -22.609 11.291 31.884 1.00 94.50 89 THR A O 1
ATOM 684 N N . ASP A 1 90 ? -20.401 10.873 31.945 1.00 95.19 90 ASP A N 1
ATOM 685 C CA . ASP A 1 90 ? -20.015 11.878 30.951 1.00 95.19 90 ASP A CA 1
ATOM 686 C C . ASP A 1 90 ? -20.654 11.576 29.589 1.00 95.19 90 ASP A C 1
ATOM 688 O O . ASP A 1 90 ? -20.355 10.571 28.938 1.00 95.19 90 ASP A O 1
ATOM 692 N N . GLN A 1 91 ? -21.519 12.488 29.144 1.00 96.38 91 GLN A N 1
ATOM 693 C CA . GLN A 1 91 ? -22.273 12.351 27.901 1.00 96.38 91 GLN A CA 1
ATOM 694 C C . GLN A 1 91 ? -21.376 12.277 26.664 1.00 96.38 91 GLN A C 1
ATOM 696 O O . GLN A 1 91 ? -21.768 11.659 25.677 1.00 96.38 91 GLN A O 1
ATOM 701 N N . LYS A 1 92 ? -20.167 12.849 26.706 1.00 96.50 92 LYS A N 1
ATOM 702 C CA . LYS A 1 92 ? -19.219 12.764 25.589 1.00 96.50 92 LYS A CA 1
ATOM 703 C C . LYS A 1 92 ? -18.702 11.345 25.382 1.00 96.50 92 LYS A C 1
ATOM 705 O O . LYS A 1 92 ? -18.586 10.894 24.248 1.00 96.50 92 LYS A O 1
ATOM 710 N N . GLU A 1 93 ? -18.456 10.615 26.467 1.00 95.81 93 GLU A N 1
ATOM 711 C CA . GLU A 1 93 ? -18.001 9.221 26.397 1.00 95.81 93 GLU A CA 1
ATOM 712 C C . GLU A 1 93 ? -19.097 8.300 25.870 1.00 95.81 93 GLU A C 1
ATOM 714 O O . GLU A 1 93 ? -18.856 7.451 25.009 1.00 95.81 93 GLU A O 1
ATOM 719 N N . ILE A 1 94 ? -20.320 8.529 26.346 1.00 96.12 94 ILE A N 1
ATOM 720 C CA . ILE A 1 94 ? -21.505 7.793 25.912 1.00 96.12 94 ILE A CA 1
ATOM 721 C C . ILE A 1 94 ? -21.766 8.048 24.421 1.00 96.12 94 ILE A C 1
ATOM 723 O O . ILE A 1 94 ? -21.965 7.108 23.648 1.00 96.12 94 ILE A O 1
ATOM 727 N N . ALA A 1 95 ? -21.714 9.312 23.992 1.00 96.81 95 ALA A N 1
ATOM 728 C CA . ALA A 1 95 ? -21.886 9.693 22.593 1.00 96.81 95 ALA A CA 1
ATOM 729 C C . ALA A 1 95 ? -20.790 9.107 21.691 1.00 96.81 95 ALA A C 1
ATOM 731 O O . ALA A 1 95 ? -21.100 8.616 20.601 1.00 96.81 95 ALA A O 1
ATOM 732 N N . TRP A 1 96 ? -19.533 9.113 22.146 1.00 97.88 96 TRP A N 1
ATOM 733 C CA . TRP A 1 96 ? -18.411 8.531 21.413 1.00 97.88 96 TRP A CA 1
ATOM 734 C C . TRP A 1 96 ? -18.599 7.038 21.170 1.00 97.88 96 TRP A C 1
ATOM 736 O O . TRP A 1 96 ? -18.502 6.599 20.031 1.00 97.88 96 TRP A O 1
ATOM 746 N N . TRP A 1 97 ? -18.919 6.262 22.207 1.00 97.38 97 TRP A N 1
ATOM 747 C CA . TRP A 1 97 ? -19.133 4.817 22.080 1.00 97.38 97 TRP A CA 1
ATOM 748 C C . TRP A 1 97 ? -20.245 4.489 21.087 1.00 97.38 97 TRP A C 1
ATOM 750 O O . TRP A 1 97 ? -20.087 3.625 20.225 1.00 97.38 97 TRP A O 1
ATOM 760 N N . ASN A 1 98 ? -21.369 5.204 21.177 1.00 96.75 98 ASN A N 1
ATOM 761 C CA . ASN A 1 98 ? -22.492 4.994 20.273 1.00 96.75 98 ASN A CA 1
ATOM 762 C C . ASN A 1 98 ? -22.099 5.325 18.829 1.00 96.75 98 ASN A C 1
ATOM 764 O O . ASN A 1 98 ? -22.276 4.482 17.952 1.00 96.75 98 ASN A O 1
ATOM 768 N N . SER A 1 99 ? -21.467 6.481 18.610 1.00 97.94 99 SER A N 1
ATOM 769 C CA . SER A 1 99 ? -21.021 6.920 17.282 1.00 97.94 99 SER A CA 1
ATOM 770 C C . SER A 1 99 ? -19.937 6.010 16.697 1.00 97.94 99 SER A C 1
ATOM 772 O O . SER A 1 99 ? -19.936 5.728 15.503 1.00 97.94 99 SER A O 1
ATOM 774 N N . PHE A 1 100 ? -19.009 5.529 17.526 1.00 98.12 100 PHE A N 1
ATOM 775 C CA . PHE A 1 100 ? -17.927 4.654 17.089 1.00 98.12 100 PHE A CA 1
ATOM 776 C C . PHE A 1 100 ? -18.437 3.246 16.766 1.00 98.12 100 PHE A C 1
ATOM 778 O O . PHE A 1 100 ? -18.082 2.694 15.731 1.00 98.12 100 PHE A O 1
ATOM 785 N N . THR A 1 101 ? -19.332 2.683 17.585 1.00 97.62 101 THR A N 1
ATOM 786 C CA . THR A 1 101 ? -19.986 1.401 17.261 1.00 97.62 101 THR A CA 1
ATOM 787 C C . THR A 1 101 ? -20.861 1.506 16.009 1.00 97.62 101 THR A C 1
ATOM 789 O O . THR A 1 101 ? -20.850 0.583 15.201 1.00 97.62 101 THR A O 1
ATOM 792 N N . ASP A 1 102 ? -21.554 2.633 15.788 1.00 97.12 102 ASP A N 1
ATOM 793 C CA . ASP A 1 102 ? -22.252 2.907 14.520 1.00 97.12 102 ASP A CA 1
ATOM 794 C C . ASP A 1 102 ? -21.288 2.931 13.331 1.00 97.12 102 ASP A C 1
ATOM 796 O O . ASP A 1 102 ? -21.578 2.352 12.285 1.00 97.12 102 ASP A O 1
ATOM 800 N N . LEU A 1 103 ? -20.120 3.556 13.495 1.00 97.38 103 LEU A N 1
ATOM 801 C CA . LEU A 1 103 ? -19.102 3.615 12.454 1.00 97.38 103 LEU A CA 1
ATOM 802 C C . LEU A 1 103 ? -18.561 2.225 12.094 1.00 97.38 103 LEU A C 1
ATOM 804 O O . LEU A 1 103 ? -18.408 1.936 10.908 1.00 97.38 103 LEU A O 1
ATOM 808 N N . LEU A 1 104 ? -18.286 1.368 13.084 1.00 97.38 104 LEU A N 1
ATOM 809 C CA . LEU A 1 104 ? -17.818 -0.001 12.838 1.00 97.38 104 LEU A CA 1
ATOM 810 C C . LEU A 1 104 ? -18.869 -0.826 12.083 1.00 97.38 104 LEU A C 1
ATOM 812 O O . LEU A 1 104 ? -18.532 -1.470 11.093 1.00 97.38 104 LEU A O 1
ATOM 816 N N . VAL A 1 105 ? -20.143 -0.741 12.488 1.00 96.94 105 VAL A N 1
ATOM 817 C CA . VAL A 1 105 ? -21.256 -1.423 11.802 1.00 96.94 105 VAL A CA 1
ATOM 818 C C . VAL A 1 105 ? -21.417 -0.918 10.370 1.00 96.94 105 VAL A C 1
ATOM 820 O O . VAL A 1 105 ? -21.526 -1.715 9.444 1.00 96.94 105 VAL A O 1
ATOM 823 N N . ALA A 1 106 ? -21.394 0.401 10.166 1.00 95.56 106 ALA A N 1
ATOM 824 C CA . ALA A 1 106 ? -21.583 1.001 8.847 1.00 95.56 106 ALA A CA 1
ATOM 825 C C . ALA A 1 106 ? -20.489 0.617 7.835 1.00 95.56 106 ALA A C 1
ATOM 827 O O . ALA A 1 106 ? -20.724 0.699 6.631 1.00 95.56 106 ALA A O 1
ATOM 828 N N . ASN A 1 107 ? -19.304 0.223 8.310 1.00 95.00 107 ASN A N 1
ATOM 829 C CA . ASN A 1 107 ? -18.169 -0.141 7.463 1.00 95.00 107 ASN A CA 1
ATOM 830 C C . ASN A 1 107 ? -17.866 -1.645 7.453 1.00 95.00 107 ASN A C 1
ATOM 832 O O . ASN A 1 107 ? -16.970 -2.043 6.710 1.00 95.00 107 ASN A O 1
ATOM 836 N N . ASP A 1 108 ? -18.613 -2.463 8.210 1.00 94.50 108 ASP A N 1
ATOM 837 C CA . ASP A 1 108 ? -18.345 -3.903 8.358 1.00 94.50 108 ASP A CA 1
ATOM 838 C C . ASP A 1 108 ? -16.893 -4.147 8.822 1.00 94.50 108 ASP A C 1
ATOM 840 O O . ASP A 1 108 ? -16.142 -4.924 8.239 1.00 94.50 108 ASP A O 1
ATOM 844 N N . THR A 1 109 ? -16.466 -3.372 9.826 1.00 95.44 109 THR A N 1
ATOM 845 C CA . THR A 1 109 ? -15.080 -3.354 10.311 1.00 95.44 109 THR A CA 1
ATOM 846 C C . THR A 1 109 ? -14.873 -4.388 11.411 1.00 95.44 109 THR A C 1
ATOM 848 O O . THR A 1 109 ? -15.544 -4.326 12.441 1.00 95.44 109 THR A O 1
ATOM 851 N N . ASP A 1 110 ? -13.881 -5.266 11.252 1.00 95.00 110 ASP A N 1
ATOM 852 C CA . ASP A 1 110 ? -13.450 -6.190 12.305 1.00 95.00 110 ASP A CA 1
ATOM 853 C C . ASP A 1 110 ? -12.914 -5.433 13.529 1.00 95.00 110 ASP A C 1
ATOM 855 O O . ASP A 1 110 ? -12.220 -4.418 13.402 1.00 95.00 110 ASP A O 1
ATOM 859 N N . PHE A 1 111 ? -13.167 -5.944 14.737 1.00 96.44 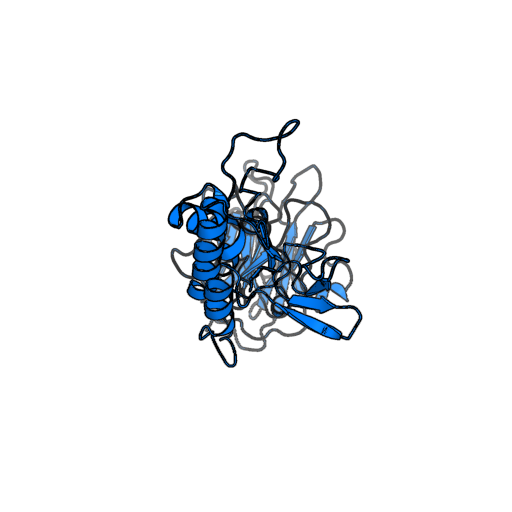111 PHE A N 1
ATOM 860 C CA . PHE A 1 111 ? -12.842 -5.226 15.973 1.00 96.44 111 PHE A CA 1
ATOM 861 C C . PHE A 1 111 ? -12.434 -6.129 17.144 1.00 96.44 111 PHE A C 1
ATOM 863 O O . PHE A 1 111 ? -12.702 -7.329 17.164 1.00 96.44 111 PHE A O 1
ATOM 870 N N . ALA A 1 112 ? -11.797 -5.534 18.151 1.00 96.19 112 ALA A N 1
ATOM 871 C CA . ALA A 1 112 ? -11.652 -6.086 19.493 1.00 96.19 112 ALA A CA 1
ATOM 872 C C . ALA A 1 112 ? -11.767 -4.971 20.549 1.00 96.19 112 ALA A C 1
ATOM 874 O O . ALA A 1 112 ? -11.162 -3.906 20.434 1.00 96.19 112 ALA A O 1
ATOM 875 N N . ALA A 1 113 ? -12.585 -5.211 21.577 1.00 94.81 113 ALA A N 1
ATOM 876 C CA . ALA A 1 113 ? -12.769 -4.283 22.692 1.00 94.81 113 ALA A CA 1
ATOM 877 C C . ALA A 1 113 ? -11.655 -4.464 23.732 1.00 94.81 113 ALA A C 1
ATOM 879 O O . ALA A 1 113 ? -11.305 -5.604 24.059 1.00 94.81 113 ALA A O 1
ATOM 880 N N . TRP A 1 114 ? -11.129 -3.360 24.274 1.00 94.44 114 TRP A N 1
ATOM 881 C CA . TRP A 1 114 ? -10.032 -3.404 25.244 1.00 94.44 114 TRP A CA 1
ATOM 882 C C . TRP A 1 114 ? -10.422 -2.915 26.655 1.00 94.44 114 TRP A C 1
ATOM 884 O O . TRP A 1 114 ? -10.836 -1.761 26.798 1.00 94.44 114 TRP A O 1
ATOM 894 N N . PRO A 1 115 ? -10.201 -3.742 27.698 1.00 94.88 115 PRO A N 1
ATOM 895 C CA . PRO A 1 115 ? -10.141 -5.200 27.619 1.00 94.88 115 PRO A CA 1
ATOM 896 C C . PRO A 1 115 ? -11.549 -5.763 27.380 1.00 94.88 115 PRO A C 1
ATOM 898 O O . PRO A 1 115 ? -12.552 -5.158 27.746 1.00 94.88 115 PRO A O 1
ATOM 901 N N . LEU A 1 116 ? -11.662 -6.961 26.812 1.00 94.75 116 LEU A N 1
ATOM 902 C CA . LEU A 1 116 ? -12.962 -7.636 26.764 1.00 94.75 116 LEU A CA 1
ATOM 903 C C . LEU A 1 116 ? -13.347 -8.183 28.147 1.00 94.75 116 LEU A C 1
ATOM 905 O O . LEU A 1 116 ? -14.508 -8.094 28.551 1.00 94.75 116 LEU A O 1
ATOM 909 N N . VAL A 1 117 ? -12.367 -8.743 28.866 1.00 96.00 117 VAL A N 1
ATOM 910 C CA . VAL A 1 117 ? -12.561 -9.502 30.107 1.00 96.00 117 VAL A CA 1
ATOM 911 C C . VAL A 1 117 ? -11.679 -8.961 31.226 1.00 96.00 117 VAL A C 1
ATOM 913 O O . VAL A 1 117 ? -10.509 -8.663 31.008 1.00 96.00 117 VAL A O 1
ATOM 916 N N . THR A 1 118 ? -12.225 -8.905 32.436 1.00 96.50 118 THR A N 1
ATOM 917 C CA . THR A 1 118 ? -11.478 -8.647 33.674 1.00 96.50 118 THR A CA 1
ATOM 918 C C . THR A 1 118 ? -11.964 -9.556 34.810 1.00 96.50 118 THR A C 1
ATOM 920 O O . THR A 1 118 ? -12.915 -10.324 34.660 1.00 96.50 118 THR A O 1
ATOM 923 N N . GLN A 1 119 ? -11.315 -9.490 35.963 1.00 97.00 119 GLN A N 1
ATOM 924 C CA . GLN A 1 119 ? -11.817 -10.090 37.201 1.00 97.00 119 GLN A CA 1
ATOM 925 C C . GLN A 1 119 ? -12.720 -9.104 37.949 1.00 97.00 119 GLN A C 1
ATOM 927 O O . GLN A 1 119 ? -12.649 -7.894 37.726 1.00 97.00 119 GLN A O 1
ATOM 932 N N . ALA A 1 120 ? -13.563 -9.601 38.850 1.00 96.06 120 ALA A N 1
ATOM 933 C CA . ALA A 1 120 ? -14.252 -8.723 39.782 1.00 96.06 120 ALA A CA 1
ATOM 934 C C . ALA A 1 120 ? -13.295 -8.239 40.884 1.00 96.06 120 ALA A C 1
ATOM 936 O O . ALA A 1 120 ? -12.421 -8.986 41.328 1.00 96.06 120 ALA A O 1
ATOM 937 N N . ASP A 1 121 ? -13.466 -7.001 41.337 1.00 94.56 121 ASP A N 1
ATOM 938 C CA . ASP A 1 121 ? -12.800 -6.493 42.532 1.00 94.56 121 ASP A CA 1
ATOM 939 C C . ASP A 1 121 ? -13.459 -7.031 43.821 1.00 94.56 121 ASP A C 1
ATOM 941 O O . ASP A 1 121 ? -14.434 -7.788 43.792 1.00 94.56 121 ASP A O 1
ATOM 945 N N . ALA A 1 122 ? -12.935 -6.626 44.981 1.00 92.44 122 ALA A N 1
ATOM 946 C CA . ALA A 1 122 ? -13.453 -7.053 46.283 1.00 92.44 122 ALA A CA 1
ATOM 947 C C . ALA A 1 122 ? -14.903 -6.601 46.557 1.00 92.44 122 ALA A C 1
ATOM 949 O O . ALA A 1 122 ? -15.567 -7.187 47.410 1.00 92.44 122 ALA A O 1
ATOM 950 N N . SER A 1 123 ? -15.401 -5.582 45.847 1.00 90.62 123 SER A N 1
ATOM 951 C CA . SER A 1 123 ? -16.791 -5.115 45.938 1.00 90.62 123 SER A CA 1
ATOM 952 C C . SER A 1 123 ? -17.740 -5.888 45.013 1.00 90.62 123 SER A C 1
ATOM 954 O O . SER A 1 123 ? -18.956 -5.717 45.079 1.00 90.62 123 SER A O 1
ATOM 956 N N . GLY A 1 124 ? -17.197 -6.763 44.161 1.00 90.44 124 GLY A N 1
ATOM 957 C CA . GLY A 1 124 ? -17.949 -7.488 43.144 1.00 90.44 124 GLY A CA 1
ATOM 958 C C . GLY A 1 124 ? -18.213 -6.673 41.874 1.00 90.44 124 GLY A C 1
ATOM 959 O O . GLY A 1 124 ? -19.044 -7.103 41.068 1.00 90.44 124 GLY A O 1
ATOM 960 N N . ALA A 1 125 ? -17.534 -5.535 41.697 1.00 92.00 125 ALA A N 1
ATOM 961 C CA . ALA A 1 125 ? -17.559 -4.707 40.493 1.00 92.00 125 ALA A CA 1
ATOM 962 C C . ALA A 1 125 ? -16.411 -5.082 39.541 1.00 92.00 125 ALA A C 1
ATOM 964 O O . ALA A 1 125 ? -15.591 -5.938 39.854 1.00 92.00 125 ALA A O 1
ATOM 965 N N . PHE A 1 126 ? -16.344 -4.471 38.357 1.00 94.81 126 PHE A N 1
ATOM 966 C CA . PHE A 1 126 ? -15.232 -4.687 37.428 1.00 94.81 126 PHE A CA 1
ATOM 967 C C . PHE A 1 126 ? -13.910 -4.169 38.019 1.00 94.81 126 PHE A C 1
ATOM 969 O O . PHE A 1 126 ? -13.813 -2.983 38.322 1.00 94.81 126 PHE A O 1
ATOM 976 N N . ALA A 1 127 ? -12.873 -5.012 38.109 1.00 95.12 127 ALA A N 1
ATOM 977 C CA . ALA A 1 127 ? -11.536 -4.559 38.511 1.00 95.12 127 ALA A CA 1
ATOM 978 C C . ALA A 1 127 ? -10.897 -3.635 37.461 1.00 95.12 127 ALA A C 1
ATOM 980 O O . ALA A 1 127 ? -10.141 -2.730 37.803 1.00 95.12 127 ALA A O 1
ATOM 981 N N . ASP A 1 128 ? -11.233 -3.850 36.187 1.00 94.69 128 ASP A N 1
ATOM 982 C CA . ASP A 1 128 ? -10.974 -2.903 35.109 1.00 94.69 128 ASP A CA 1
ATOM 983 C C . ASP A 1 128 ? -12.307 -2.398 34.553 1.00 94.69 128 ASP A C 1
ATOM 985 O O . ASP A 1 128 ? -13.023 -3.128 33.866 1.00 94.69 128 ASP A O 1
ATOM 989 N N . SER A 1 129 ? -12.639 -1.139 34.847 1.00 93.44 129 SER A N 1
ATOM 990 C CA . SER A 1 129 ? -13.912 -0.543 34.433 1.00 93.44 129 SER A CA 1
ATOM 991 C C . SER A 1 129 ? -14.141 -0.581 32.915 1.00 93.44 129 SER A C 1
ATOM 993 O O . SER A 1 129 ? -15.298 -0.652 32.494 1.00 93.44 129 SER A O 1
ATOM 995 N N . PHE A 1 130 ? -13.078 -0.568 32.095 1.00 94.62 130 PHE A N 1
ATOM 996 C CA . PHE A 1 130 ? -13.164 -0.596 30.630 1.00 94.62 130 PHE A CA 1
ATOM 997 C C . PHE A 1 130 ? -13.740 -1.921 30.106 1.00 94.62 130 PHE A C 1
ATOM 999 O O . PHE A 1 130 ? -14.323 -1.946 29.021 1.00 94.62 130 PHE A O 1
ATOM 1006 N N . ALA A 1 131 ? -13.661 -2.993 30.900 1.00 96.00 131 ALA A N 1
ATOM 1007 C CA . ALA A 1 131 ? -14.134 -4.315 30.525 1.00 96.00 131 ALA A CA 1
ATOM 1008 C C . ALA A 1 131 ? -15.635 -4.371 30.208 1.00 96.00 131 ALA A C 1
ATOM 1010 O O . ALA A 1 131 ? -16.441 -3.595 30.736 1.00 96.00 131 ALA A O 1
ATOM 1011 N N . LEU A 1 132 ? -16.010 -5.335 29.360 1.00 95.81 132 LEU A N 1
ATOM 1012 C CA . LEU A 1 132 ? -17.410 -5.630 29.025 1.00 95.81 132 LEU A CA 1
ATOM 1013 C C . LEU A 1 132 ? -17.939 -6.868 29.770 1.00 95.81 132 LEU A C 1
ATOM 1015 O O . LEU A 1 132 ? -19.145 -7.028 29.981 1.00 95.81 132 LEU A O 1
ATOM 1019 N N . LEU A 1 133 ? -17.022 -7.743 30.181 1.00 95.88 133 LEU A N 1
ATOM 1020 C CA . LEU A 1 133 ? -17.275 -9.004 30.862 1.00 95.88 133 LEU A CA 1
ATOM 1021 C C . LEU A 1 133 ? -16.322 -9.153 32.051 1.00 95.88 133 LEU A C 1
ATOM 1023 O O . LEU A 1 133 ? -15.156 -8.772 31.976 1.00 95.88 133 LEU A O 1
ATOM 1027 N N . GLY A 1 134 ? -16.791 -9.740 33.146 1.00 95.81 134 GLY A N 1
ATOM 1028 C CA . GLY A 1 134 ? -15.905 -10.134 34.228 1.00 95.81 134 GLY A CA 1
ATOM 1029 C C . GLY A 1 134 ? -16.391 -11.327 35.028 1.00 95.81 134 GLY A C 1
ATOM 1030 O O . GLY A 1 134 ? -17.540 -11.755 34.896 1.00 95.81 134 GLY A O 1
ATOM 1031 N N . TYR A 1 135 ? -15.497 -11.865 35.852 1.00 97.38 135 TYR A N 1
ATOM 1032 C CA . TYR A 1 135 ? -15.749 -13.053 36.667 1.00 97.38 135 TYR A CA 1
ATOM 1033 C C . TYR A 1 135 ? -15.391 -12.807 38.130 1.00 97.38 135 TYR A C 1
ATOM 1035 O O . TYR A 1 135 ? -14.314 -12.294 38.440 1.00 97.38 135 TYR A O 1
ATOM 1043 N N . ARG A 1 136 ? -16.299 -13.184 39.030 1.00 95.75 136 ARG A N 1
ATOM 1044 C CA . ARG A 1 136 ? -16.066 -13.206 40.478 1.00 95.75 136 ARG A CA 1
ATOM 1045 C C . ARG A 1 136 ? -15.241 -14.438 40.881 1.00 95.75 136 ARG A C 1
ATOM 1047 O O . ARG A 1 136 ? -15.186 -15.399 40.112 1.00 95.75 136 ARG A O 1
ATOM 1054 N N . PRO A 1 137 ? -14.645 -14.462 42.091 1.00 94.44 137 PRO A N 1
ATOM 1055 C CA . PRO A 1 137 ? -13.871 -15.613 42.569 1.00 94.44 137 PRO A CA 1
ATOM 1056 C C . PRO A 1 137 ? -14.648 -16.938 42.612 1.00 94.44 137 PRO A C 1
ATOM 1058 O O . PRO A 1 137 ? -14.049 -18.001 42.501 1.00 94.44 137 PRO A O 1
ATOM 1061 N N . ASP A 1 138 ? -15.975 -16.879 42.750 1.00 94.88 138 ASP A N 1
ATOM 1062 C CA . ASP A 1 138 ? -16.868 -18.044 42.724 1.00 94.88 138 ASP A CA 1
ATOM 1063 C C . ASP A 1 138 ? -17.228 -18.522 41.301 1.00 94.88 138 ASP A C 1
ATOM 1065 O O . ASP A 1 138 ? -17.996 -19.468 41.139 1.00 94.88 138 ASP A O 1
ATOM 1069 N N . GLY A 1 139 ? -16.690 -17.872 40.262 1.00 94.19 139 GLY A N 1
ATOM 1070 C CA . GLY A 1 139 ? -16.967 -18.160 38.855 1.00 94.19 139 GLY A CA 1
ATOM 1071 C C . GLY A 1 139 ? -18.226 -17.485 38.302 1.00 94.19 139 GLY A C 1
ATOM 1072 O O . GLY A 1 139 ? -18.505 -17.607 37.107 1.00 94.19 139 GLY A O 1
ATOM 1073 N N . SER A 1 140 ? -18.988 -16.749 39.118 1.00 95.44 140 SER A N 1
ATOM 1074 C CA . SER A 1 140 ? -20.164 -16.022 38.636 1.00 95.44 140 SER A CA 1
ATOM 1075 C C . SER A 1 140 ? -19.775 -14.832 37.749 1.00 95.44 140 SER A C 1
ATOM 1077 O O . SER A 1 140 ? -18.774 -14.146 37.968 1.00 95.44 140 SER A O 1
ATOM 1079 N N . ARG A 1 141 ? -20.595 -14.574 36.725 1.00 95.38 141 ARG A N 1
ATOM 1080 C CA . ARG A 1 141 ? -20.359 -13.529 35.722 1.00 95.38 141 ARG A CA 1
ATOM 1081 C C . ARG A 1 141 ? -20.870 -12.159 36.181 1.00 95.38 141 ARG A C 1
ATOM 1083 O O . ARG A 1 141 ? -21.968 -12.054 36.727 1.00 95.38 141 ARG A O 1
ATOM 1090 N N . ILE A 1 142 ? -20.121 -11.110 35.854 1.00 94.12 142 ILE A N 1
ATOM 1091 C CA . ILE A 1 142 ? -20.594 -9.722 35.742 1.00 94.12 142 ILE A CA 1
ATOM 1092 C C . ILE A 1 142 ? -20.486 -9.267 34.290 1.00 94.12 142 ILE A C 1
ATOM 1094 O O . ILE A 1 142 ? -19.609 -9.713 33.554 1.00 94.12 142 ILE A O 1
ATOM 1098 N N . SER A 1 143 ? -21.409 -8.424 33.841 1.00 95.00 143 SER A N 1
ATOM 1099 C CA . SER A 1 143 ? -21.462 -7.984 32.446 1.00 95.00 143 SER A CA 1
ATOM 1100 C C . SER A 1 143 ? -22.056 -6.595 32.332 1.00 95.00 143 SER A C 1
ATOM 1102 O O . SER A 1 143 ? -22.753 -6.147 33.236 1.00 95.00 143 SER A O 1
ATOM 1104 N N . ILE A 1 144 ? -21.862 -5.977 31.176 1.00 95.44 144 ILE A N 1
ATOM 1105 C CA . ILE A 1 144 ? -22.438 -4.677 30.828 1.00 95.44 144 ILE A CA 1
ATOM 1106 C C . ILE A 1 144 ? -23.950 -4.693 30.551 1.00 95.44 144 ILE A C 1
ATOM 1108 O O . ILE A 1 144 ? -24.433 -3.747 29.960 1.00 95.44 144 ILE A O 1
ATOM 1112 N N . ALA A 1 145 ? -24.715 -5.725 30.923 1.00 94.31 145 ALA A N 1
ATOM 1113 C CA . ALA A 1 145 ? -26.146 -5.815 30.591 1.00 94.31 145 ALA A CA 1
ATOM 1114 C C . ALA A 1 145 ? -26.977 -4.611 31.089 1.00 94.31 145 ALA A C 1
ATOM 1116 O O . ALA A 1 145 ? -27.886 -4.173 30.391 1.00 94.31 145 ALA A O 1
ATOM 1117 N N . ASP A 1 146 ? -26.613 -4.050 32.246 1.00 89.69 146 ASP A N 1
ATOM 1118 C CA . ASP A 1 146 ? -27.253 -2.868 32.843 1.00 89.69 146 ASP A CA 1
ATOM 1119 C C . ASP A 1 146 ? -26.443 -1.568 32.611 1.00 89.69 146 ASP A C 1
ATOM 1121 O O . ASP A 1 146 ? -26.680 -0.545 33.253 1.00 89.69 146 ASP A O 1
ATOM 1125 N N . ASP A 1 147 ? -25.445 -1.602 31.722 1.00 92.75 147 ASP A N 1
ATOM 1126 C CA . ASP A 1 147 ? -24.532 -0.495 31.418 1.00 92.75 147 ASP A CA 1
ATOM 1127 C C . ASP A 1 147 ? -24.969 0.240 30.139 1.00 92.75 147 ASP A C 1
ATOM 1129 O O . ASP A 1 147 ? -25.493 -0.351 29.192 1.00 92.75 147 ASP A O 1
ATOM 1133 N N . TRP A 1 148 ? -24.695 1.542 30.069 1.00 94.69 148 TRP A N 1
ATOM 1134 C CA . TRP A 1 148 ? -25.000 2.386 28.910 1.00 94.69 148 TRP A CA 1
ATOM 1135 C C . TRP A 1 148 ? -24.320 1.909 27.610 1.00 94.69 148 TRP A C 1
ATOM 1137 O O . TRP A 1 148 ? -24.804 2.201 26.515 1.00 94.69 148 TRP A O 1
ATOM 1147 N N . ARG A 1 149 ? -23.229 1.137 27.709 1.00 96.25 149 ARG A N 1
ATOM 1148 C CA . ARG A 1 149 ? -22.518 0.524 26.578 1.00 96.25 149 ARG A CA 1
ATOM 1149 C C . ARG A 1 149 ? -23.297 -0.616 25.923 1.00 96.25 149 ARG A C 1
ATOM 1151 O O . ARG A 1 149 ? -23.031 -0.916 24.755 1.00 96.25 149 ARG A O 1
ATOM 1158 N N . TYR A 1 150 ? -24.247 -1.243 26.628 1.00 96.06 150 TYR A N 1
ATOM 1159 C CA . TYR A 1 150 ? -24.910 -2.477 26.189 1.00 96.06 150 TYR A CA 1
ATOM 1160 C C . TYR A 1 150 ? -25.573 -2.359 24.824 1.00 96.06 150 TYR A C 1
ATOM 1162 O O . TYR A 1 150 ? -25.342 -3.199 23.959 1.00 96.06 150 TYR A O 1
ATOM 1170 N N . ALA A 1 151 ? -26.352 -1.298 24.604 1.00 95.50 151 ALA A N 1
ATOM 1171 C CA . ALA A 1 151 ? -27.075 -1.111 23.351 1.00 95.50 151 ALA A CA 1
ATOM 1172 C C . ALA A 1 151 ? -26.116 -1.002 22.152 1.00 95.50 151 ALA A C 1
ATOM 1174 O O . ALA A 1 151 ? -26.326 -1.651 21.127 1.00 95.50 151 ALA A O 1
ATOM 1175 N N . GLY A 1 152 ? -25.027 -0.235 22.297 1.00 95.56 152 GLY A N 1
ATOM 1176 C CA . GLY A 1 152 ? -23.980 -0.123 21.277 1.00 95.56 152 GLY A CA 1
ATOM 1177 C C . GLY A 1 152 ? -23.239 -1.442 21.043 1.00 95.56 152 GLY A C 1
ATOM 1178 O O . GLY A 1 152 ? -23.009 -1.817 19.895 1.00 95.56 152 GLY A O 1
ATOM 1179 N N . TRP A 1 153 ? -22.932 -2.183 22.114 1.00 96.31 153 TRP A N 1
ATOM 1180 C CA . TRP A 1 153 ? -22.301 -3.502 22.022 1.00 96.31 153 TRP A CA 1
ATOM 1181 C C . TRP A 1 153 ? -23.190 -4.517 21.304 1.00 96.31 153 TRP A C 1
ATOM 1183 O O . TRP A 1 153 ? -22.733 -5.173 20.373 1.00 96.31 153 TRP A O 1
ATOM 1193 N N . GLN A 1 154 ? -24.463 -4.622 21.698 1.00 96.56 154 GLN A N 1
ATOM 1194 C CA . GLN A 1 154 ? -25.421 -5.543 21.091 1.00 96.56 154 GLN A CA 1
ATOM 1195 C C . GLN A 1 154 ? -25.574 -5.244 19.600 1.00 96.56 154 GLN A C 1
ATOM 1197 O O . GLN A 1 154 ? -25.411 -6.145 18.785 1.00 96.56 154 GLN A O 1
ATOM 1202 N N . LYS A 1 155 ? -25.799 -3.972 19.247 1.00 95.38 155 LYS A N 1
ATOM 1203 C CA . LYS A 1 155 ? -25.868 -3.502 17.857 1.00 95.38 155 LYS A CA 1
ATOM 1204 C C . LYS A 1 155 ? -24.655 -3.952 17.042 1.00 95.38 155 LYS A C 1
ATOM 1206 O O . LYS A 1 155 ? -24.827 -4.435 15.928 1.00 95.38 155 LYS A O 1
ATOM 1211 N N . LEU A 1 156 ? -23.453 -3.818 17.602 1.00 95.38 156 LEU A N 1
ATOM 1212 C CA . LEU A 1 156 ? -22.212 -4.206 16.942 1.00 95.38 156 LEU A CA 1
ATOM 1213 C C . LEU A 1 156 ? -22.126 -5.727 16.724 1.00 95.38 156 LEU A C 1
ATOM 1215 O O . LEU A 1 156 ? -21.956 -6.168 15.590 1.00 95.38 156 LEU A O 1
ATOM 1219 N N . VAL A 1 157 ? -22.298 -6.535 17.777 1.00 95.19 157 VAL A N 1
ATOM 1220 C CA . VAL A 1 157 ? -22.110 -8.001 17.702 1.00 95.19 157 VAL A CA 1
ATOM 1221 C C . VAL A 1 157 ? -23.251 -8.751 17.012 1.00 95.19 157 VAL A C 1
ATOM 1223 O O . VAL A 1 157 ? -23.073 -9.908 16.640 1.00 95.19 157 VAL A O 1
ATOM 1226 N N . THR A 1 158 ? -24.420 -8.128 16.843 1.00 95.62 158 THR A N 1
ATOM 1227 C CA . THR A 1 158 ? -25.546 -8.704 16.087 1.00 95.62 158 THR A CA 1
ATOM 1228 C C . THR A 1 158 ? -25.727 -8.072 14.709 1.00 95.62 158 THR A C 1
ATOM 1230 O O . THR A 1 158 ? -26.724 -8.356 14.044 1.00 95.62 158 THR A O 1
ATOM 1233 N N . SER A 1 159 ? -24.827 -7.177 14.291 1.00 95.50 159 SER A N 1
ATOM 1234 C CA . SER A 1 159 ? -24.899 -6.569 12.963 1.00 95.50 159 SER A CA 1
ATOM 1235 C C . SER A 1 159 ? -24.716 -7.623 11.866 1.00 95.50 159 SER A C 1
ATOM 1237 O O . SER A 1 159 ? -23.969 -8.590 12.017 1.00 95.50 159 SER A O 1
ATOM 1239 N N . ALA A 1 160 ? -25.436 -7.457 10.756 1.00 90.94 160 ALA A N 1
ATOM 1240 C CA . ALA A 1 160 ? -25.264 -8.312 9.590 1.00 90.94 160 ALA A CA 1
ATOM 1241 C C . ALA A 1 160 ? -24.021 -7.855 8.814 1.00 90.94 160 ALA A C 1
ATOM 1243 O O . ALA A 1 160 ? -24.084 -6.877 8.071 1.00 90.94 160 ALA A O 1
ATOM 1244 N N . GLY A 1 161 ? -22.904 -8.553 9.011 1.00 87.88 161 GLY A N 1
ATOM 1245 C CA . GLY A 1 161 ? -21.679 -8.346 8.240 1.00 87.88 161 GLY A CA 1
ATOM 1246 C C . GLY A 1 161 ? -21.657 -9.122 6.924 1.00 87.88 161 GLY A C 1
ATOM 1247 O O . GLY A 1 161 ? -22.549 -9.935 6.635 1.00 87.88 161 GLY A O 1
ATOM 1248 N N . ARG A 1 162 ? -20.616 -8.906 6.113 1.00 87.62 162 ARG A N 1
ATOM 1249 C CA . ARG A 1 162 ? -20.371 -9.760 4.940 1.00 87.62 162 ARG A CA 1
ATOM 1250 C C . ARG A 1 162 ? -20.106 -11.194 5.396 1.00 87.62 162 ARG A C 1
ATOM 1252 O O . ARG A 1 162 ? -19.387 -11.447 6.356 1.00 87.62 162 ARG A O 1
ATOM 1259 N N . THR A 1 163 ? -20.676 -12.154 4.676 1.00 87.19 163 THR A N 1
ATOM 1260 C CA . THR A 1 163 ? -20.469 -13.585 4.929 1.00 87.19 163 THR A CA 1
ATOM 1261 C C . THR A 1 163 ? -19.978 -14.282 3.666 1.00 87.19 163 THR A C 1
ATOM 1263 O O . THR A 1 163 ? -20.203 -13.811 2.551 1.00 87.19 163 THR A O 1
ATOM 1266 N N . GLY A 1 164 ? -19.303 -15.419 3.841 1.00 87.56 164 GLY A N 1
ATOM 1267 C CA . GLY A 1 164 ? -18.731 -16.186 2.737 1.00 87.56 164 GLY A CA 1
ATOM 1268 C C . GLY A 1 164 ? -17.379 -15.654 2.264 1.00 87.56 164 GLY A C 1
ATOM 1269 O O . GLY A 1 164 ? -16.688 -14.922 2.968 1.00 87.56 164 GLY A O 1
ATOM 1270 N N . GLN A 1 165 ? -16.967 -16.085 1.073 1.00 85.00 165 GLN A N 1
ATOM 1271 C CA . GLN A 1 165 ? -15.691 -15.679 0.497 1.00 85.00 165 GLN A CA 1
ATOM 1272 C C . GLN A 1 165 ? -15.761 -14.223 0.025 1.00 85.00 165 GLN A C 1
ATOM 1274 O O . GLN A 1 165 ? -16.589 -13.877 -0.818 1.00 85.00 165 GLN A O 1
ATOM 1279 N N . VAL A 1 166 ? -14.851 -13.388 0.529 1.00 81.19 166 VAL A N 1
ATOM 1280 C CA . VAL A 1 166 ? -14.656 -12.027 0.016 1.00 81.19 166 VAL A CA 1
ATOM 1281 C C . VAL A 1 166 ? -14.109 -12.121 -1.415 1.00 81.19 166 VAL A C 1
ATOM 1283 O O . VAL A 1 166 ? -13.149 -12.870 -1.636 1.00 81.19 166 VAL A O 1
ATOM 1286 N N . PRO A 1 167 ? -14.704 -11.409 -2.394 1.00 81.81 167 PRO A N 1
ATOM 1287 C CA . PRO A 1 167 ? -14.201 -11.390 -3.760 1.00 81.81 167 PRO A CA 1
ATOM 1288 C C . PRO A 1 167 ? -12.716 -11.039 -3.807 1.00 81.81 167 PRO A C 1
ATOM 1290 O O . PRO A 1 167 ? -12.255 -10.131 -3.118 1.00 81.81 167 PRO A O 1
ATOM 1293 N N . VAL A 1 168 ? -11.962 -11.765 -4.632 1.00 82.69 168 VAL A N 1
ATOM 1294 C CA . VAL A 1 168 ? -10.566 -11.416 -4.891 1.00 82.69 168 VAL A CA 1
ATOM 1295 C C . VAL A 1 168 ? -10.561 -10.185 -5.788 1.00 82.69 168 VAL A C 1
ATOM 1297 O O . VAL A 1 168 ? -11.002 -10.250 -6.935 1.00 82.69 168 VAL A O 1
ATOM 1300 N N . GLU A 1 169 ? -10.090 -9.065 -5.253 1.00 86.38 169 GLU A N 1
ATOM 1301 C CA . GLU A 1 169 ? -9.905 -7.834 -6.014 1.00 86.38 169 GLU A CA 1
ATOM 1302 C C . GLU A 1 169 ? -8.511 -7.766 -6.637 1.00 86.38 169 GLU A C 1
ATOM 1304 O O . GLU A 1 169 ? -7.558 -8.362 -6.130 1.00 86.38 169 GLU A O 1
ATOM 1309 N N . THR A 1 170 ? -8.402 -6.990 -7.717 1.00 91.31 170 THR A N 1
ATOM 1310 C CA . THR A 1 170 ? -7.116 -6.595 -8.291 1.00 91.31 170 THR A CA 1
ATOM 1311 C C . THR A 1 170 ? -6.252 -5.926 -7.230 1.00 91.31 170 THR A C 1
ATOM 1313 O O . THR A 1 170 ? -6.659 -4.946 -6.598 1.00 91.31 170 THR A O 1
ATOM 1316 N N . ARG A 1 171 ? -5.026 -6.410 -7.089 1.00 92.06 171 ARG A N 1
ATOM 1317 C CA . ARG A 1 171 ? -4.047 -5.902 -6.140 1.00 92.06 171 ARG A CA 1
ATOM 1318 C C . ARG A 1 171 ? -3.159 -4.856 -6.766 1.00 92.06 171 ARG A C 1
ATOM 1320 O O . ARG A 1 171 ? -2.781 -4.919 -7.937 1.00 92.06 171 ARG A O 1
ATOM 1327 N N . TRP A 1 172 ? -2.788 -3.916 -5.918 1.00 95.44 172 TRP A N 1
ATOM 1328 C CA . TRP A 1 172 ? -1.777 -2.920 -6.186 1.00 95.44 172 TRP A CA 1
ATOM 1329 C C . TRP A 1 172 ? -0.819 -2.944 -5.011 1.00 95.44 172 TRP A C 1
ATOM 1331 O O . TRP A 1 172 ? -1.257 -2.952 -3.865 1.00 95.44 172 TRP A O 1
ATOM 1341 N N . ASN A 1 173 ? 0.478 -2.971 -5.286 1.00 95.69 173 ASN A N 1
ATOM 1342 C CA . ASN A 1 173 ? 1.495 -3.031 -4.245 1.00 95.69 173 ASN A CA 1
ATOM 1343 C C . ASN A 1 173 ? 2.641 -2.090 -4.580 1.00 95.69 173 ASN A C 1
ATOM 1345 O O . ASN A 1 173 ? 3.124 -2.049 -5.711 1.00 95.69 173 ASN A O 1
ATOM 1349 N N . MET A 1 174 ? 3.072 -1.313 -3.595 1.00 95.25 174 MET A N 1
ATOM 1350 C CA . MET A 1 174 ? 4.161 -0.359 -3.763 1.00 95.25 174 MET A CA 1
ATOM 1351 C C . MET A 1 174 ? 5.500 -1.028 -3.441 1.00 95.25 174 MET A C 1
ATOM 1353 O O . MET A 1 174 ? 5.655 -1.679 -2.410 1.00 95.25 174 MET A O 1
ATOM 1357 N N . LEU A 1 175 ? 6.498 -0.837 -4.294 1.00 95.50 175 LEU A N 1
ATOM 1358 C CA . LEU A 1 175 ? 7.885 -1.186 -3.995 1.00 95.50 175 LEU A CA 1
ATOM 1359 C C . LEU A 1 175 ? 8.635 0.043 -3.482 1.00 95.50 175 LEU A C 1
ATOM 1361 O O . LEU A 1 175 ? 8.427 1.131 -4.014 1.00 95.50 175 LEU A O 1
ATOM 1365 N N . GLY A 1 176 ? 9.558 -0.159 -2.541 1.00 92.31 176 GLY A N 1
ATOM 1366 C CA . GLY A 1 176 ? 10.444 0.868 -1.994 1.00 92.31 176 GLY A CA 1
ATOM 1367 C C . GLY A 1 176 ? 9.867 1.658 -0.826 1.00 92.31 176 GLY A C 1
ATOM 1368 O O . GLY A 1 176 ? 8.659 1.691 -0.606 1.00 92.31 176 GLY A O 1
ATOM 1369 N N . SER A 1 177 ? 10.750 2.275 -0.041 1.00 82.81 177 SER A N 1
ATOM 1370 C CA . SER A 1 177 ? 10.390 2.929 1.230 1.00 82.81 177 SER A CA 1
ATOM 1371 C C . SER A 1 177 ? 11.031 4.304 1.442 1.00 82.81 177 SER A C 1
ATOM 1373 O O . SER A 1 177 ? 10.825 4.910 2.489 1.00 82.81 177 SER A O 1
ATOM 1375 N N . ASN A 1 178 ? 11.716 4.852 0.430 1.00 83.12 178 ASN A N 1
ATOM 1376 C CA . ASN A 1 178 ? 12.569 6.048 0.489 1.00 83.12 178 ASN A CA 1
ATOM 1377 C C . ASN A 1 178 ? 13.869 5.742 1.228 1.00 83.12 178 ASN A C 1
ATOM 1379 O O . ASN A 1 178 ? 14.498 6.632 1.804 1.00 83.12 178 ASN A O 1
ATOM 1383 N N . SER A 1 179 ? 14.256 4.468 1.224 1.00 81.75 179 SER A N 1
ATOM 1384 C CA . SER A 1 179 ? 15.447 3.973 1.886 1.00 81.75 179 SER A CA 1
ATOM 1385 C C . SER A 1 179 ? 16.333 3.277 0.869 1.00 81.75 179 SER A C 1
ATOM 1387 O O . SER A 1 179 ? 15.882 2.502 0.034 1.00 81.75 179 SER A O 1
ATOM 1389 N N . TYR A 1 180 ? 17.635 3.525 0.965 1.00 79.19 180 TYR A N 1
ATOM 1390 C CA . TYR A 1 180 ? 18.627 2.865 0.120 1.00 79.19 180 TYR A CA 1
ATOM 1391 C C . TYR A 1 180 ? 18.808 1.382 0.478 1.00 79.19 180 TYR A C 1
ATOM 1393 O O . TYR A 1 180 ? 19.321 0.629 -0.345 1.00 79.19 180 TYR A O 1
ATOM 1401 N N . LEU A 1 181 ? 18.393 0.971 1.684 1.00 80.00 181 LEU A N 1
ATOM 1402 C CA . LEU A 1 181 ? 18.387 -0.410 2.166 1.00 80.00 181 LEU A CA 1
ATOM 1403 C C . LEU A 1 181 ? 17.224 -0.651 3.154 1.00 80.00 181 LEU A C 1
ATOM 1405 O O . LEU A 1 181 ? 16.847 0.268 3.886 1.00 80.00 181 LEU A O 1
ATOM 1409 N N . PRO A 1 182 ? 16.714 -1.888 3.261 1.00 82.81 182 PRO A N 1
ATOM 1410 C CA . PRO A 1 182 ? 17.004 -3.015 2.376 1.00 82.81 182 PRO A CA 1
ATOM 1411 C C . PRO A 1 182 ? 16.329 -2.848 1.003 1.00 82.81 182 PRO A C 1
ATOM 1413 O O . PRO A 1 182 ? 15.519 -1.947 0.790 1.00 82.81 182 PRO A O 1
ATOM 1416 N N . ASP A 1 183 ? 16.665 -3.738 0.072 1.00 90.00 183 ASP A N 1
ATOM 1417 C CA . ASP A 1 183 ? 15.889 -3.930 -1.155 1.00 90.00 183 ASP A CA 1
ATOM 1418 C C . ASP A 1 183 ? 14.409 -4.182 -0.839 1.00 90.00 183 ASP A C 1
ATOM 1420 O O . ASP A 1 183 ? 14.065 -4.746 0.202 1.00 90.00 183 ASP A O 1
ATOM 1424 N N . THR A 1 184 ? 13.522 -3.853 -1.776 1.00 92.06 184 THR A N 1
ATOM 1425 C CA . THR A 1 184 ? 12.116 -4.277 -1.696 1.00 92.06 184 THR A CA 1
ATOM 1426 C C . THR A 1 184 ? 11.891 -5.489 -2.586 1.00 92.06 184 THR A C 1
ATOM 1428 O O . THR A 1 184 ? 11.324 -5.400 -3.675 1.00 92.06 184 THR A O 1
ATOM 1431 N N . ASN A 1 185 ? 12.384 -6.637 -2.126 1.00 92.75 185 ASN A N 1
ATOM 1432 C CA . ASN A 1 185 ? 12.205 -7.913 -2.807 1.00 92.75 185 ASN A CA 1
ATOM 1433 C C . ASN A 1 185 ? 10.989 -8.666 -2.247 1.00 92.75 185 ASN A C 1
ATOM 1435 O O . ASN A 1 185 ? 11.090 -9.386 -1.250 1.00 92.75 185 ASN A O 1
ATOM 1439 N N . ALA A 1 186 ? 9.846 -8.504 -2.913 1.00 94.75 186 ALA A N 1
ATOM 1440 C CA . ALA A 1 186 ? 8.605 -9.188 -2.571 1.00 94.75 186 ALA A CA 1
ATOM 1441 C C . ALA A 1 186 ? 8.414 -10.521 -3.322 1.00 94.75 186 ALA A C 1
ATOM 1443 O O . ALA A 1 186 ? 7.391 -11.178 -3.152 1.00 94.75 186 ALA A O 1
ATOM 1444 N N . SER A 1 187 ? 9.395 -10.963 -4.114 1.00 95.81 187 SER A N 1
ATOM 1445 C CA . SER A 1 187 ? 9.367 -12.255 -4.807 1.00 95.81 187 SER A CA 1
ATOM 1446 C C . SER A 1 187 ? 10.021 -13.335 -3.949 1.00 95.81 187 SER A C 1
ATOM 1448 O O . SER A 1 187 ? 11.200 -13.240 -3.608 1.00 95.81 187 SER A O 1
ATOM 1450 N N . ALA A 1 188 ? 9.283 -14.408 -3.650 1.00 95.00 188 ALA A N 1
ATOM 1451 C CA . ALA A 1 188 ? 9.849 -15.556 -2.943 1.00 95.00 188 ALA A CA 1
ATOM 1452 C C . ALA A 1 188 ? 10.909 -16.240 -3.819 1.00 95.00 188 ALA A C 1
ATOM 1454 O O . ALA A 1 188 ? 11.990 -16.566 -3.340 1.00 95.00 188 ALA A O 1
ATOM 1455 N N . LEU A 1 189 ? 10.655 -16.340 -5.131 1.00 95.50 189 LEU A N 1
ATOM 1456 C CA . LEU A 1 189 ? 11.628 -16.868 -6.092 1.00 95.50 189 LEU A CA 1
ATOM 1457 C C . LEU A 1 189 ? 12.958 -16.108 -6.094 1.00 95.50 189 LEU A C 1
ATOM 1459 O O . LEU A 1 189 ? 13.999 -16.724 -6.311 1.00 95.50 189 LEU A O 1
ATOM 1463 N N . MET A 1 190 ? 12.934 -14.786 -5.918 1.00 96.00 190 MET A N 1
ATOM 1464 C CA . MET A 1 190 ? 14.155 -13.980 -5.900 1.00 96.00 190 MET A CA 1
ATOM 1465 C C . MET A 1 190 ? 14.805 -13.904 -4.520 1.00 96.00 190 MET A C 1
ATOM 1467 O O . MET A 1 190 ? 15.979 -13.559 -4.461 1.00 96.00 190 MET A O 1
ATOM 1471 N N . GLN A 1 191 ? 14.093 -14.201 -3.427 1.00 92.94 191 GLN A N 1
ATOM 1472 C CA . GLN A 1 191 ? 14.733 -14.362 -2.113 1.00 92.94 191 GLN A CA 1
ATOM 1473 C C . GLN A 1 191 ? 15.641 -15.598 -2.070 1.00 92.94 191 GLN A C 1
ATOM 1475 O O . GLN A 1 191 ? 16.699 -15.551 -1.452 1.00 92.94 191 GLN A O 1
ATOM 1480 N N . ASP A 1 192 ? 15.285 -16.651 -2.808 1.00 93.69 192 ASP A N 1
ATOM 1481 C CA . ASP A 1 192 ? 16.066 -17.893 -2.893 1.00 93.69 192 ASP A CA 1
ATOM 1482 C C . ASP A 1 192 ? 17.175 -17.854 -3.966 1.00 93.69 192 ASP A C 1
ATOM 1484 O O . ASP A 1 192 ? 17.735 -18.888 -4.341 1.00 93.69 192 ASP A O 1
ATOM 1488 N N . ARG A 1 193 ? 17.491 -16.674 -4.518 1.00 95.19 193 ARG A N 1
ATOM 1489 C CA . ARG A 1 193 ? 18.477 -16.505 -5.598 1.00 95.19 193 ARG A CA 1
ATOM 1490 C C . ARG A 1 193 ? 19.580 -15.518 -5.223 1.00 95.19 193 ARG A C 1
ATOM 1492 O O . ARG A 1 193 ? 19.359 -14.638 -4.395 1.00 95.19 193 ARG A O 1
ATOM 1499 N N . PRO A 1 194 ? 20.763 -15.625 -5.860 1.00 95.38 194 PRO A N 1
ATOM 1500 C CA . PRO A 1 194 ? 21.814 -14.630 -5.699 1.00 95.38 194 PRO A CA 1
ATOM 1501 C C . PRO A 1 194 ? 21.337 -13.218 -6.052 1.00 95.38 194 PRO A C 1
ATOM 1503 O O . PRO A 1 194 ? 20.457 -13.044 -6.901 1.00 95.38 194 PRO A O 1
ATOM 1506 N N . ASP A 1 195 ? 21.981 -12.218 -5.448 1.00 95.50 195 ASP A N 1
ATOM 1507 C CA . ASP A 1 195 ? 21.794 -10.816 -5.817 1.00 95.50 195 ASP A CA 1
ATOM 1508 C C . ASP A 1 195 ? 22.051 -10.633 -7.325 1.00 95.50 195 ASP A C 1
ATOM 1510 O O . ASP A 1 195 ? 23.140 -10.900 -7.837 1.00 95.50 195 ASP A O 1
ATOM 1514 N N . TRP A 1 196 ? 21.011 -10.208 -8.043 1.00 97.31 196 TRP A N 1
ATOM 1515 C CA . TRP A 1 196 ? 21.008 -10.080 -9.497 1.00 97.31 196 TRP A CA 1
ATOM 1516 C C . TRP A 1 196 ? 21.558 -8.729 -9.985 1.00 97.31 196 TRP A C 1
ATOM 1518 O O . TRP A 1 196 ? 21.859 -8.564 -11.176 1.00 97.31 196 TRP A O 1
ATOM 1528 N N . ASP A 1 197 ? 21.738 -7.771 -9.074 1.00 97.19 197 ASP A N 1
ATOM 1529 C CA . ASP A 1 197 ? 22.434 -6.519 -9.342 1.00 97.19 197 ASP A CA 1
ATOM 1530 C C . ASP A 1 197 ? 23.220 -6.028 -8.112 1.00 97.19 197 ASP A C 1
ATOM 1532 O O . ASP A 1 197 ? 22.786 -5.102 -7.414 1.00 97.19 197 ASP A O 1
ATOM 1536 N N . PRO A 1 198 ? 24.382 -6.654 -7.832 1.00 95.25 198 PRO A N 1
ATOM 1537 C CA . PRO A 1 198 ? 25.157 -6.378 -6.630 1.00 95.25 198 PRO A CA 1
ATOM 1538 C C . PRO A 1 198 ? 25.478 -4.894 -6.436 1.00 95.25 198 PRO A C 1
ATOM 1540 O O . PRO A 1 198 ? 25.959 -4.207 -7.341 1.00 95.25 198 PRO A O 1
ATOM 1543 N N . GLY A 1 199 ? 25.236 -4.408 -5.217 1.00 92.81 199 GLY A N 1
ATOM 1544 C CA . GLY A 1 199 ? 25.512 -3.024 -4.820 1.00 92.81 199 GLY A CA 1
ATOM 1545 C C . GLY A 1 199 ? 24.506 -1.989 -5.333 1.00 92.81 199 GLY A C 1
ATOM 1546 O O . GLY A 1 199 ? 24.716 -0.798 -5.110 1.00 92.81 199 GLY A O 1
ATOM 1547 N N . GLN A 1 200 ? 23.431 -2.417 -6.000 1.00 95.75 200 GLN A N 1
ATOM 1548 C CA . GLN A 1 200 ? 22.319 -1.561 -6.421 1.00 95.75 200 GLN A CA 1
ATOM 1549 C C . GLN A 1 200 ? 21.077 -1.839 -5.563 1.00 95.75 200 GLN A C 1
ATOM 1551 O O . GLN A 1 200 ? 20.956 -2.918 -4.984 1.00 95.75 200 GLN A O 1
ATOM 1556 N N . TRP A 1 201 ? 20.141 -0.891 -5.486 1.00 96.50 201 TRP A N 1
ATOM 1557 C CA . TRP A 1 201 ? 18.828 -1.146 -4.881 1.00 96.50 201 TRP A CA 1
ATOM 1558 C C . TRP A 1 201 ? 17.957 -1.925 -5.856 1.00 96.50 201 TRP A C 1
ATOM 1560 O O . TRP A 1 201 ? 17.982 -1.644 -7.054 1.00 96.50 201 TRP A O 1
ATOM 1570 N N . LYS A 1 202 ? 17.180 -2.884 -5.356 1.00 96.50 202 LYS A N 1
ATOM 1571 C CA . LYS A 1 202 ? 16.334 -3.771 -6.159 1.00 96.50 202 LYS A CA 1
ATOM 1572 C C . LYS A 1 202 ? 14.897 -3.743 -5.651 1.00 96.50 202 LYS A C 1
ATOM 1574 O O . LYS A 1 202 ? 14.629 -3.992 -4.477 1.00 96.50 202 LYS A O 1
ATOM 1579 N N . GLY A 1 203 ? 13.965 -3.499 -6.564 1.00 96.44 203 GLY A N 1
ATOM 1580 C CA . GLY A 1 203 ? 12.534 -3.675 -6.350 1.00 96.44 203 GLY A CA 1
ATOM 1581 C C . GLY A 1 203 ? 12.035 -4.846 -7.186 1.00 96.44 203 GLY A C 1
ATOM 1582 O O . GLY A 1 203 ? 12.180 -4.821 -8.408 1.00 96.44 203 GLY A O 1
ATOM 1583 N N . VAL A 1 204 ? 11.442 -5.861 -6.559 1.00 97.69 204 VAL A N 1
ATOM 1584 C CA . VAL A 1 204 ? 10.854 -7.013 -7.262 1.00 97.69 204 VAL A CA 1
ATOM 1585 C C . VAL A 1 204 ? 9.440 -7.248 -6.751 1.00 97.69 204 VAL A C 1
ATOM 1587 O O . VAL A 1 204 ? 9.231 -7.355 -5.544 1.00 97.69 204 VAL A O 1
ATOM 1590 N N . CYS A 1 205 ? 8.486 -7.333 -7.675 1.00 97.81 205 CYS A N 1
ATOM 1591 C CA . CYS A 1 205 ? 7.087 -7.596 -7.367 1.00 97.81 205 CYS A CA 1
ATOM 1592 C C . CYS A 1 205 ? 6.882 -8.990 -6.755 1.00 97.81 205 CYS A C 1
ATOM 1594 O O . CYS A 1 205 ? 7.692 -9.890 -7.001 1.00 97.81 205 CYS A O 1
ATOM 1596 N N . PRO A 1 206 ? 5.789 -9.195 -5.997 1.00 96.31 206 PRO A N 1
ATOM 1597 C CA . PRO A 1 206 ? 5.313 -10.530 -5.650 1.00 96.31 206 PRO A CA 1
ATOM 1598 C C . PRO A 1 206 ? 5.277 -11.460 -6.864 1.00 96.31 206 PRO A C 1
ATOM 1600 O O . PRO A 1 206 ? 5.012 -11.020 -7.976 1.00 96.31 206 PRO A O 1
ATOM 1603 N N . ASP A 1 207 ? 5.513 -12.761 -6.672 1.00 94.94 207 ASP A N 1
ATOM 1604 C CA . ASP A 1 207 ? 5.559 -13.721 -7.794 1.00 94.94 207 ASP A CA 1
ATOM 1605 C C . ASP A 1 207 ? 4.228 -13.827 -8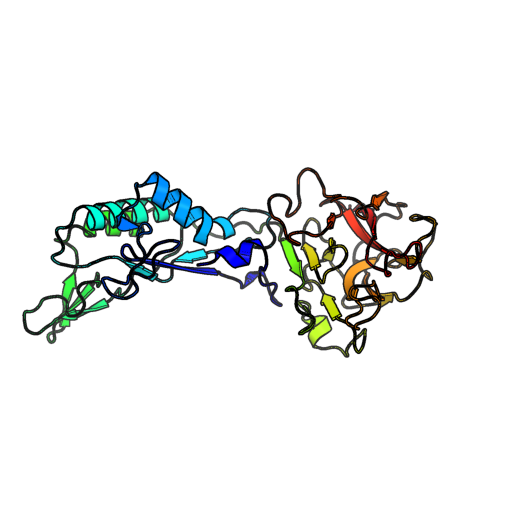.563 1.00 94.94 207 ASP A C 1
ATOM 1607 O O . ASP A 1 207 ? 4.196 -14.269 -9.712 1.00 94.94 207 ASP A O 1
ATOM 1611 N N . THR A 1 208 ? 3.137 -13.401 -7.927 1.00 92.94 208 THR A N 1
ATOM 1612 C CA . THR A 1 208 ? 1.784 -13.298 -8.485 1.00 92.94 208 THR A CA 1
ATOM 1613 C C . THR A 1 208 ? 1.508 -11.961 -9.172 1.00 92.94 208 THR A C 1
ATOM 1615 O O . THR A 1 208 ? 0.397 -11.757 -9.647 1.00 92.94 208 THR A O 1
ATOM 1618 N N . GLU A 1 209 ? 2.489 -11.059 -9.222 1.00 96.12 209 GLU A N 1
ATOM 1619 C CA . GLU A 1 209 ? 2.356 -9.675 -9.683 1.00 96.12 209 GLU A CA 1
ATOM 1620 C C . GLU A 1 209 ? 3.430 -9.311 -10.723 1.00 96.12 209 GLU A C 1
ATOM 1622 O O . GLU A 1 209 ? 4.475 -9.958 -10.836 1.00 96.12 209 GLU A O 1
ATOM 1627 N N . ARG A 1 210 ? 3.174 -8.262 -11.506 1.00 96.81 210 ARG A N 1
ATOM 1628 C CA . ARG A 1 210 ? 4.119 -7.689 -12.474 1.00 96.81 210 ARG A CA 1
ATOM 1629 C C . ARG A 1 210 ? 4.384 -6.230 -12.148 1.00 96.81 210 ARG A C 1
ATOM 1631 O O . ARG A 1 210 ? 3.554 -5.571 -11.524 1.00 96.81 210 ARG A O 1
ATOM 1638 N N . LEU A 1 211 ? 5.498 -5.706 -12.650 1.00 98.25 211 LEU A N 1
ATOM 1639 C CA . LEU A 1 211 ? 5.788 -4.281 -12.568 1.00 98.25 211 LEU A CA 1
ATOM 1640 C C . LEU A 1 211 ? 4.883 -3.522 -13.549 1.00 98.25 211 LEU A C 1
ATOM 1642 O O . LEU A 1 211 ? 4.825 -3.844 -14.736 1.00 98.25 211 LEU A O 1
ATOM 1646 N N . GLN A 1 212 ? 4.192 -2.506 -13.047 1.00 97.31 212 GLN A N 1
ATOM 1647 C CA . GLN A 1 212 ? 3.204 -1.716 -13.783 1.00 97.31 212 GLN A CA 1
ATOM 1648 C C . GLN A 1 212 ? 3.597 -0.242 -13.909 1.00 97.31 212 GLN A C 1
ATOM 1650 O O . GLN A 1 212 ? 3.194 0.438 -14.856 1.00 97.31 212 GLN A O 1
ATOM 1655 N N . GLY A 1 213 ? 4.383 0.257 -12.959 1.00 97.56 213 GLY A N 1
ATOM 1656 C CA . GLY A 1 213 ? 4.850 1.634 -12.945 1.00 97.56 213 GLY A CA 1
ATOM 1657 C C . GLY A 1 213 ? 6.135 1.801 -12.151 1.00 97.56 213 GLY A C 1
ATOM 1658 O O . GLY A 1 213 ? 6.480 0.963 -11.316 1.00 97.56 213 GLY A O 1
ATOM 1659 N N . VAL A 1 214 ? 6.839 2.895 -12.428 1.00 98.06 214 VAL A N 1
ATOM 1660 C CA . VAL A 1 214 ? 8.045 3.312 -11.702 1.00 98.06 214 VAL A CA 1
ATOM 1661 C C . VAL A 1 214 ? 8.031 4.818 -11.500 1.00 98.06 214 VAL A C 1
ATOM 1663 O O . VAL A 1 214 ? 7.449 5.566 -12.293 1.00 98.06 214 VAL A O 1
ATOM 1666 N N . SER A 1 215 ? 8.665 5.257 -10.422 1.00 97.00 215 SER A N 1
ATOM 1667 C CA . SER A 1 215 ? 8.854 6.672 -10.150 1.00 97.00 215 SER A CA 1
ATOM 1668 C C . SER A 1 215 ? 10.167 7.174 -10.722 1.00 97.00 215 SER A C 1
ATOM 1670 O O . SER A 1 215 ? 11.151 6.445 -10.861 1.00 97.00 215 SER A O 1
ATOM 1672 N N . ARG A 1 216 ? 10.198 8.473 -10.984 1.00 95.69 216 ARG A N 1
ATOM 1673 C CA . ARG A 1 216 ? 11.402 9.216 -11.311 1.00 95.69 216 ARG A CA 1
ATOM 1674 C C . ARG A 1 216 ? 12.141 9.626 -10.036 1.00 95.69 216 ARG A C 1
ATOM 1676 O O . ARG A 1 216 ? 11.537 10.147 -9.101 1.00 95.69 216 ARG A O 1
ATOM 1683 N N . SER A 1 217 ? 13.464 9.455 -10.029 1.00 92.88 217 SER A N 1
ATOM 1684 C CA . SER A 1 217 ? 14.372 9.989 -8.996 1.00 92.88 217 SER A CA 1
ATOM 1685 C C . SER A 1 217 ? 14.139 9.494 -7.560 1.00 92.88 217 SER A C 1
ATOM 1687 O O . SER A 1 217 ? 14.562 10.172 -6.626 1.00 92.88 217 SER A O 1
ATOM 1689 N N . ILE A 1 218 ? 13.492 8.343 -7.370 1.00 93.81 218 ILE A N 1
ATOM 1690 C CA . ILE A 1 218 ? 13.367 7.683 -6.065 1.00 93.81 218 ILE A CA 1
ATOM 1691 C C . ILE A 1 218 ? 13.131 6.181 -6.243 1.00 93.81 218 ILE A C 1
ATOM 1693 O O . ILE A 1 218 ? 12.671 5.744 -7.301 1.00 93.81 218 ILE A O 1
ATOM 1697 N N . ASP A 1 219 ? 13.431 5.394 -5.213 1.00 93.56 219 ASP A N 1
ATOM 1698 C CA . ASP A 1 219 ? 13.134 3.966 -5.112 1.00 93.56 219 ASP A CA 1
ATOM 1699 C C . ASP A 1 219 ? 11.623 3.734 -4.971 1.00 93.56 219 ASP A C 1
ATOM 1701 O O . ASP A 1 219 ? 11.117 3.432 -3.896 1.00 93.56 219 ASP A O 1
ATOM 1705 N N . ARG A 1 220 ? 10.855 3.925 -6.048 1.00 95.62 220 ARG A N 1
ATOM 1706 C CA . ARG A 1 220 ? 9.424 3.595 -6.064 1.00 95.62 220 ARG A CA 1
ATOM 1707 C C . ARG A 1 220 ? 9.011 2.846 -7.310 1.00 95.62 220 ARG A C 1
ATOM 1709 O O . ARG A 1 220 ? 9.307 3.260 -8.430 1.00 95.62 220 ARG A O 1
ATOM 1716 N N . GLY A 1 221 ? 8.282 1.760 -7.091 1.00 96.38 221 GLY A N 1
ATOM 1717 C CA . GLY A 1 221 ? 7.630 0.979 -8.133 1.00 96.38 221 GLY A CA 1
ATOM 1718 C C . GLY A 1 221 ? 6.203 0.637 -7.743 1.00 96.38 221 GLY A C 1
ATOM 1719 O O . GLY A 1 221 ? 5.842 0.685 -6.570 1.00 96.38 221 GLY A O 1
ATOM 1720 N N . LEU A 1 222 ? 5.404 0.274 -8.736 1.00 97.50 222 LEU A N 1
ATOM 1721 C CA . LEU A 1 222 ? 4.034 -0.176 -8.547 1.00 97.50 222 LEU A CA 1
ATOM 1722 C C . LEU A 1 222 ? 3.865 -1.540 -9.205 1.00 97.50 222 LEU A C 1
ATOM 1724 O O . LEU A 1 222 ? 4.161 -1.696 -10.392 1.00 97.50 222 LEU A O 1
ATOM 1728 N N . CYS A 1 223 ? 3.382 -2.500 -8.433 1.00 97.44 223 CYS A N 1
ATOM 1729 C CA . CYS A 1 223 ? 3.073 -3.856 -8.851 1.00 97.44 223 CYS A CA 1
ATOM 1730 C C . CYS A 1 223 ? 1.565 -4.057 -8.943 1.00 97.44 223 CYS A C 1
ATOM 1732 O O . CYS A 1 223 ? 0.806 -3.383 -8.243 1.00 97.44 223 CYS A O 1
ATOM 1734 N N . THR A 1 224 ? 1.136 -4.971 -9.810 1.00 96.38 224 THR A N 1
ATOM 1735 C CA . THR A 1 224 ? -0.269 -5.375 -9.891 1.00 96.38 224 THR A CA 1
ATOM 1736 C C . THR A 1 224 ? -0.440 -6.772 -10.466 1.00 96.38 224 THR A C 1
ATOM 1738 O O . THR A 1 224 ? 0.369 -7.213 -11.287 1.00 96.38 224 THR A O 1
ATOM 1741 N N . ASP A 1 225 ? -1.531 -7.431 -10.086 1.00 94.50 225 ASP A N 1
ATOM 1742 C CA . ASP A 1 225 ? -2.037 -8.657 -10.707 1.00 94.50 225 ASP A CA 1
ATOM 1743 C C . ASP A 1 225 ? -3.153 -8.382 -11.740 1.00 94.50 225 ASP A C 1
ATOM 1745 O O . ASP A 1 225 ? -3.705 -9.317 -12.324 1.00 94.50 225 ASP A O 1
ATOM 1749 N N . ALA A 1 226 ? -3.467 -7.108 -12.029 1.00 94.06 226 ALA A N 1
ATOM 1750 C CA . ALA A 1 226 ? -4.532 -6.712 -12.951 1.00 94.06 226 ALA A CA 1
ATOM 1751 C C . ALA A 1 226 ? -4.369 -7.400 -14.310 1.00 94.06 226 ALA A C 1
ATOM 1753 O O . ALA A 1 226 ? -3.436 -7.076 -15.042 1.00 94.06 226 ALA A O 1
ATOM 1754 N N . ARG A 1 227 ? -5.249 -8.346 -14.664 1.00 90.69 227 ARG A N 1
ATOM 1755 C CA . ARG A 1 227 ? -5.152 -9.129 -15.918 1.00 90.69 227 ARG A CA 1
ATOM 1756 C C . ARG A 1 227 ? -3.793 -9.821 -16.106 1.00 90.69 227 ARG A C 1
ATOM 1758 O O . ARG A 1 227 ? -3.357 -10.024 -17.237 1.00 90.69 227 ARG A O 1
ATOM 1765 N N . GLN A 1 228 ? -3.100 -10.156 -15.019 1.00 88.06 228 GLN A N 1
ATOM 1766 C CA . GLN A 1 228 ? -1.770 -10.739 -15.092 1.00 88.06 228 GLN A CA 1
ATOM 1767 C C . GLN A 1 228 ? -1.785 -12.108 -15.779 1.00 88.06 228 GLN A C 1
ATOM 1769 O O . GLN A 1 228 ? -2.414 -13.043 -15.279 1.00 88.06 228 GLN A O 1
ATOM 1774 N N . PRO A 1 229 ? -1.014 -12.283 -16.865 1.00 90.62 229 PRO A N 1
ATOM 1775 C CA . PRO A 1 229 ? -0.727 -13.607 -17.387 1.00 90.62 229 PRO A CA 1
ATOM 1776 C C . PRO A 1 229 ? 0.152 -14.381 -16.403 1.00 90.62 229 PRO A C 1
ATOM 1778 O O . PRO A 1 229 ? 1.080 -13.827 -15.808 1.00 90.62 229 PRO A O 1
ATOM 1781 N N . ALA A 1 230 ? -0.080 -15.686 -16.271 1.00 92.25 230 ALA A N 1
ATOM 1782 C CA . ALA A 1 230 ? 0.814 -16.539 -15.497 1.00 92.25 230 ALA A CA 1
ATOM 1783 C C . ALA A 1 230 ? 2.238 -16.484 -16.080 1.00 92.25 230 ALA A C 1
ATOM 1785 O O . ALA A 1 230 ? 2.420 -16.572 -17.299 1.00 92.25 230 ALA A O 1
ATOM 1786 N N . THR A 1 231 ? 3.251 -16.365 -15.223 1.00 95.31 231 THR A N 1
ATOM 1787 C CA . THR A 1 231 ? 4.663 -16.313 -15.626 1.00 95.31 231 THR A CA 1
ATOM 1788 C C . THR A 1 231 ? 5.386 -17.609 -15.275 1.00 95.31 231 THR A C 1
ATOM 1790 O O . THR A 1 231 ? 4.991 -18.352 -14.378 1.00 95.31 231 THR A O 1
ATOM 1793 N N . THR A 1 232 ? 6.456 -17.909 -16.008 1.00 95.94 232 THR A N 1
ATOM 1794 C CA . THR A 1 232 ? 7.368 -19.004 -15.649 1.00 95.94 232 THR A CA 1
ATOM 1795 C C . THR A 1 232 ? 8.235 -18.612 -14.447 1.00 95.94 232 THR A C 1
ATOM 1797 O O . THR A 1 232 ? 8.294 -17.449 -14.040 1.00 95.94 232 THR A O 1
ATOM 1800 N N . THR A 1 233 ? 8.991 -19.563 -13.898 1.00 96.38 233 THR A N 1
ATOM 1801 C CA . THR A 1 233 ? 9.983 -19.287 -12.844 1.00 96.38 233 THR A CA 1
ATOM 1802 C C . THR A 1 233 ? 11.287 -18.688 -13.389 1.00 96.38 233 THR A C 1
ATOM 1804 O O . THR A 1 233 ? 12.153 -18.276 -12.610 1.00 96.38 233 THR A O 1
ATOM 1807 N N . ALA A 1 234 ? 11.462 -18.615 -14.713 1.00 97.19 234 ALA A N 1
ATOM 1808 C CA . ALA A 1 234 ? 12.635 -17.999 -15.322 1.00 97.19 234 ALA A CA 1
ATOM 1809 C C . ALA A 1 234 ? 12.658 -16.487 -15.047 1.00 97.19 234 ALA A C 1
ATOM 1811 O O . ALA A 1 234 ? 11.620 -15.818 -15.015 1.00 97.19 234 ALA A O 1
ATOM 1812 N N . ARG A 1 235 ? 13.857 -15.947 -14.820 1.00 97.81 235 ARG A N 1
ATOM 1813 C CA . ARG A 1 235 ? 14.085 -14.516 -14.597 1.00 97.81 235 ARG A CA 1
ATOM 1814 C C . ARG A 1 235 ? 15.279 -14.092 -15.436 1.00 97.81 235 ARG A C 1
ATOM 1816 O O . ARG A 1 235 ? 16.356 -14.659 -15.286 1.00 97.81 235 ARG A O 1
ATOM 1823 N N . ASN A 1 236 ? 15.061 -13.127 -16.318 1.00 98.31 236 ASN A N 1
ATOM 1824 C CA . ASN A 1 236 ? 16.069 -12.628 -17.241 1.00 98.31 236 ASN A CA 1
ATOM 1825 C C . ASN A 1 236 ? 16.426 -11.200 -16.866 1.00 98.31 236 ASN A C 1
ATOM 1827 O O . ASN A 1 236 ? 15.546 -10.365 -16.660 1.00 98.31 236 ASN A O 1
ATOM 1831 N N . ILE A 1 237 ? 17.722 -10.937 -16.785 1.00 98.62 237 ILE A N 1
ATOM 1832 C CA . ILE A 1 237 ? 18.250 -9.629 -16.426 1.00 98.62 237 ILE A CA 1
ATOM 1833 C C . ILE A 1 237 ? 18.578 -8.889 -17.718 1.00 98.62 237 ILE A C 1
ATOM 1835 O O . ILE A 1 237 ? 19.345 -9.378 -18.546 1.00 98.62 237 ILE A O 1
ATOM 1839 N N . VAL A 1 238 ? 18.010 -7.702 -17.877 1.00 98.69 238 VAL A N 1
ATOM 1840 C CA . VAL A 1 238 ? 18.285 -6.804 -18.995 1.00 98.69 238 VAL A CA 1
ATOM 1841 C C . VAL A 1 238 ? 19.154 -5.666 -18.485 1.00 98.69 238 VAL A C 1
ATOM 1843 O O . VAL A 1 238 ? 18.746 -4.931 -17.589 1.00 98.69 238 VAL A O 1
ATOM 1846 N N . ALA A 1 239 ? 20.348 -5.531 -19.059 1.00 97.94 239 ALA A N 1
ATOM 1847 C CA . ALA A 1 239 ? 21.341 -4.530 -18.658 1.00 97.94 239 ALA A CA 1
ATOM 1848 C C . ALA A 1 239 ? 21.694 -3.533 -19.777 1.00 97.94 239 ALA A C 1
ATOM 1850 O O . ALA A 1 239 ? 22.512 -2.643 -19.573 1.00 97.94 239 ALA A O 1
ATOM 1851 N N . ASN A 1 240 ? 21.138 -3.709 -20.978 1.00 96.75 240 ASN A N 1
ATOM 1852 C CA . ASN A 1 240 ? 21.407 -2.874 -22.147 1.00 96.75 240 ASN A CA 1
ATOM 1853 C C . ASN A 1 240 ? 20.282 -3.012 -23.193 1.00 96.75 240 ASN A C 1
ATOM 1855 O O . ASN A 1 240 ? 19.279 -3.695 -22.969 1.00 96.75 240 ASN A O 1
ATOM 1859 N N . GLU A 1 241 ? 20.481 -2.387 -24.355 1.00 98.06 241 GLU A N 1
ATOM 1860 C CA . GLU A 1 241 ? 19.505 -2.319 -25.446 1.00 98.06 241 GLU A CA 1
ATOM 1861 C C . GLU A 1 241 ? 19.426 -3.586 -26.326 1.00 98.06 241 GLU A C 1
ATOM 1863 O O . GLU A 1 241 ? 18.791 -3.549 -27.375 1.00 98.06 241 GLU A O 1
ATOM 1868 N N . ALA A 1 242 ? 20.014 -4.725 -25.937 1.00 97.56 242 ALA A N 1
ATOM 1869 C CA . ALA A 1 242 ? 20.073 -5.926 -26.790 1.00 97.56 242 ALA A CA 1
ATOM 1870 C C . ALA A 1 242 ? 18.699 -6.468 -27.242 1.00 97.56 242 ALA A C 1
ATOM 1872 O O . ALA A 1 242 ? 18.607 -7.139 -28.266 1.00 97.56 242 ALA A O 1
ATOM 1873 N N . ASN A 1 243 ? 17.631 -6.174 -26.496 1.00 96.69 243 ASN A N 1
ATOM 1874 C CA . ASN A 1 243 ? 16.260 -6.586 -26.818 1.00 96.69 243 ASN A CA 1
ATOM 1875 C C . ASN A 1 243 ? 15.435 -5.490 -27.517 1.00 96.69 243 ASN A C 1
ATOM 1877 O O . ASN A 1 243 ? 14.240 -5.682 -27.761 1.00 96.69 243 ASN A O 1
ATOM 1881 N N . VAL A 1 244 ? 16.020 -4.320 -27.782 1.00 96.62 244 VAL A N 1
ATOM 1882 C CA . VAL A 1 244 ? 15.321 -3.188 -28.393 1.00 96.62 244 VAL A CA 1
ATOM 1883 C C . VAL A 1 244 ? 15.130 -3.463 -29.878 1.00 96.62 244 VAL A C 1
ATOM 1885 O O . VAL A 1 244 ? 16.084 -3.635 -30.626 1.00 96.62 244 VAL A O 1
ATOM 1888 N N . GLN A 1 245 ? 13.870 -3.503 -30.305 1.00 88.19 245 GLN A N 1
ATOM 1889 C CA . GLN A 1 245 ? 13.504 -3.793 -31.697 1.00 88.19 245 GLN A CA 1
ATOM 1890 C C . GLN A 1 245 ? 13.313 -2.523 -32.534 1.00 88.19 245 GLN A C 1
ATOM 1892 O O . GLN A 1 245 ? 13.461 -2.549 -33.750 1.00 88.19 245 GLN A O 1
ATOM 1897 N N . GLN A 1 246 ? 12.959 -1.419 -31.880 1.00 91.44 246 GLN A N 1
ATOM 1898 C CA . GLN A 1 246 ? 12.672 -0.128 -32.495 1.00 91.44 246 GLN A CA 1
ATOM 1899 C C . GLN A 1 246 ? 12.992 0.983 -31.496 1.00 91.44 246 GLN A C 1
ATOM 1901 O O . GLN A 1 246 ? 12.845 0.787 -30.286 1.00 91.44 246 GLN A O 1
ATOM 1906 N N . ASP A 1 247 ? 13.403 2.151 -31.986 1.00 95.62 247 ASP A N 1
ATOM 1907 C CA . ASP A 1 247 ? 13.697 3.298 -31.129 1.00 95.62 247 ASP A CA 1
ATOM 1908 C C . ASP A 1 247 ? 12.403 3.962 -30.629 1.00 95.62 247 ASP A C 1
ATOM 1910 O O . ASP A 1 247 ? 11.883 4.902 -31.223 1.00 95.62 247 ASP A O 1
ATOM 1914 N N . TRP A 1 248 ? 11.846 3.437 -29.535 1.00 97.38 248 TRP A N 1
ATOM 1915 C CA . TRP A 1 248 ? 10.604 3.935 -28.931 1.00 97.38 248 TRP A CA 1
ATOM 1916 C C . TRP A 1 248 ? 10.810 5.137 -27.991 1.00 97.38 248 TRP A C 1
ATOM 1918 O O . TRP A 1 248 ? 9.839 5.753 -27.551 1.00 97.38 248 TRP A O 1
ATOM 1928 N N . ALA A 1 249 ? 12.063 5.486 -27.690 1.00 97.50 249 ALA A N 1
ATOM 1929 C CA . ALA A 1 249 ? 12.435 6.623 -26.852 1.00 97.50 249 ALA A CA 1
ATOM 1930 C C . ALA A 1 249 ? 13.742 7.236 -27.374 1.00 97.50 249 ALA A C 1
ATOM 1932 O O . ALA A 1 249 ? 14.831 6.973 -26.853 1.00 97.50 249 ALA A O 1
ATOM 1933 N N . GLY A 1 250 ? 13.620 8.033 -28.437 1.00 96.25 250 GLY A N 1
ATOM 1934 C CA . GLY A 1 250 ? 14.763 8.638 -29.116 1.00 96.25 250 GLY A CA 1
ATOM 1935 C C . GLY A 1 250 ? 15.597 9.523 -28.191 1.00 96.25 250 GLY A C 1
ATOM 1936 O O . GLY A 1 250 ? 15.062 10.358 -27.464 1.00 96.25 250 GLY A O 1
ATOM 1937 N N . GLY A 1 251 ? 16.920 9.336 -28.211 1.00 94.62 251 GLY A N 1
ATOM 1938 C CA . GLY A 1 251 ? 17.870 10.053 -27.344 1.00 94.62 251 GLY A CA 1
ATOM 1939 C C . GLY A 1 251 ? 18.036 9.478 -25.928 1.00 94.62 251 GLY A C 1
ATOM 1940 O O . GLY A 1 251 ? 18.792 10.036 -25.127 1.00 94.62 251 GLY A O 1
ATOM 1941 N N . TYR A 1 252 ? 17.365 8.365 -25.619 1.00 97.81 252 TYR A N 1
ATOM 1942 C CA . TYR A 1 252 ? 17.437 7.673 -24.331 1.00 97.81 252 TYR A CA 1
ATOM 1943 C C . TYR A 1 252 ? 17.997 6.261 -24.501 1.00 97.81 252 TYR A C 1
ATOM 1945 O O . TYR A 1 252 ? 17.771 5.620 -25.526 1.00 97.81 252 TYR A O 1
ATOM 1953 N N . SER A 1 253 ? 18.688 5.773 -23.474 1.00 98.06 253 SER A N 1
ATOM 1954 C CA . SER A 1 253 ? 19.024 4.358 -23.317 1.00 98.06 253 SER A CA 1
ATOM 1955 C C . SER A 1 253 ? 17.802 3.582 -22.831 1.00 98.06 253 SER A C 1
ATOM 1957 O O . SER A 1 253 ? 16.991 4.113 -22.069 1.00 98.06 253 SER A O 1
ATOM 1959 N N . LYS A 1 254 ? 17.661 2.326 -23.261 1.00 98.44 254 LYS A N 1
ATOM 1960 C CA . LYS A 1 254 ? 16.465 1.508 -23.022 1.00 98.44 254 LYS A CA 1
ATOM 1961 C C . LYS A 1 254 ? 16.813 0.157 -22.405 1.00 98.44 254 LYS A C 1
ATOM 1963 O O . LYS A 1 254 ? 17.590 -0.623 -22.945 1.00 98.44 254 LYS A O 1
ATOM 1968 N N . LEU A 1 255 ? 16.147 -0.172 -21.310 1.00 98.75 255 LEU A N 1
ATOM 1969 C CA . LEU A 1 255 ? 16.075 -1.536 -20.802 1.00 98.75 255 LEU A CA 1
ATOM 1970 C C . LEU A 1 255 ? 14.751 -2.116 -21.281 1.00 98.75 255 LEU A C 1
ATOM 1972 O O . LEU A 1 255 ? 13.697 -1.635 -20.878 1.00 98.75 255 LEU A O 1
ATOM 1976 N N . GLN A 1 256 ? 14.791 -3.113 -22.161 1.00 98.56 256 GLN A N 1
ATOM 1977 C CA . GLN A 1 256 ? 13.593 -3.725 -22.733 1.00 98.56 256 GLN A CA 1
ATOM 1978 C C . GLN A 1 256 ? 13.586 -5.239 -22.496 1.00 98.56 256 GLN A C 1
ATOM 1980 O O . GLN A 1 256 ? 14.566 -5.930 -22.768 1.00 98.56 256 GLN A O 1
ATOM 1985 N N . CYS A 1 257 ? 12.471 -5.772 -22.006 1.00 98.25 257 CYS A N 1
ATOM 1986 C CA . CYS A 1 257 ? 12.245 -7.209 -21.933 1.00 98.25 257 CYS A CA 1
ATOM 1987 C C . CYS A 1 257 ? 12.156 -7.819 -23.340 1.00 98.25 257 CYS A C 1
ATOM 1989 O O . CYS A 1 257 ? 11.627 -7.205 -24.270 1.00 98.25 257 CYS A O 1
ATOM 1991 N N . ALA A 1 258 ? 12.654 -9.046 -23.503 1.00 97.00 258 ALA A N 1
ATOM 1992 C CA . ALA A 1 258 ? 12.528 -9.767 -24.767 1.00 97.00 258 ALA A CA 1
ATOM 1993 C C . ALA A 1 258 ? 11.051 -10.046 -25.116 1.00 97.00 258 ALA A C 1
ATOM 1995 O O . ALA A 1 258 ? 10.165 -9.995 -24.257 1.00 97.00 258 ALA A O 1
ATOM 1996 N N . ALA A 1 259 ? 10.777 -10.367 -26.383 1.00 94.88 259 ALA A N 1
ATOM 1997 C CA . ALA A 1 259 ? 9.434 -10.748 -26.820 1.00 94.88 259 ALA A CA 1
ATOM 1998 C C . ALA A 1 259 ? 8.875 -11.907 -25.966 1.00 94.88 259 ALA A C 1
ATOM 2000 O O . ALA A 1 259 ? 9.595 -12.847 -25.632 1.00 94.88 259 ALA A O 1
ATOM 2001 N N . GLY A 1 260 ? 7.594 -11.822 -25.590 1.00 95.31 260 GLY A N 1
ATOM 2002 C CA . GLY A 1 260 ? 6.948 -12.799 -24.703 1.00 95.31 260 GLY A CA 1
ATOM 2003 C C . GLY A 1 260 ? 7.283 -12.651 -23.212 1.00 95.31 260 GLY A C 1
ATOM 2004 O O . GLY A 1 260 ? 6.862 -13.486 -22.412 1.00 95.31 260 GLY A O 1
ATOM 2005 N N . GLN A 1 261 ? 8.013 -11.604 -22.817 1.00 97.44 261 GLN A N 1
ATOM 2006 C CA . GLN A 1 261 ? 8.357 -11.328 -21.421 1.00 97.44 261 GLN A CA 1
ATOM 2007 C C . GLN A 1 261 ? 7.777 -9.992 -20.949 1.00 97.44 261 GLN A C 1
ATOM 2009 O O . GLN A 1 261 ? 7.585 -9.068 -21.740 1.00 97.44 261 GLN A O 1
ATOM 2014 N N . MET A 1 262 ? 7.544 -9.891 -19.643 1.00 97.38 262 MET A N 1
ATOM 2015 C CA . MET A 1 262 ? 7.106 -8.670 -18.964 1.00 97.38 262 MET A CA 1
ATOM 2016 C C . MET A 1 262 ? 8.044 -8.328 -17.809 1.00 97.38 262 MET A C 1
ATOM 2018 O O . MET A 1 262 ? 8.682 -9.220 -17.241 1.00 97.38 262 MET A O 1
ATOM 2022 N N . ALA A 1 263 ? 8.128 -7.047 -17.462 1.00 98.56 263 ALA A N 1
ATOM 2023 C CA . ALA A 1 263 ? 8.886 -6.604 -16.303 1.00 98.56 263 ALA A CA 1
ATOM 2024 C C . ALA A 1 263 ? 8.225 -7.073 -15.001 1.00 98.56 263 ALA A C 1
ATOM 2026 O O . ALA A 1 263 ? 7.018 -6.937 -14.811 1.00 98.56 263 ALA A O 1
ATOM 2027 N N . VAL A 1 264 ? 9.037 -7.588 -14.083 1.00 98.50 264 VAL A N 1
ATOM 2028 C CA . VAL A 1 264 ? 8.626 -8.011 -12.730 1.00 98.50 264 VAL A CA 1
ATOM 2029 C C . VAL A 1 264 ? 9.465 -7.351 -11.637 1.00 98.50 264 VAL A C 1
ATOM 2031 O O . VAL A 1 264 ? 9.184 -7.499 -10.454 1.00 98.50 264 VAL A O 1
ATOM 2034 N N . GLY A 1 265 ? 10.501 -6.609 -12.018 1.00 98.38 265 GLY A N 1
ATOM 2035 C CA . GLY A 1 265 ? 11.340 -5.862 -11.098 1.00 98.38 265 GLY A CA 1
ATOM 2036 C C . GLY A 1 265 ? 12.325 -4.972 -11.835 1.00 98.38 265 GLY A C 1
ATOM 2037 O O . GLY A 1 265 ? 12.463 -5.047 -13.057 1.00 98.38 265 GLY A O 1
ATOM 2038 N N . PHE A 1 266 ? 13.010 -4.121 -11.089 1.00 98.62 266 PHE A N 1
ATOM 2039 C CA . PHE A 1 266 ? 13.992 -3.173 -11.601 1.00 98.62 266 PHE A CA 1
ATOM 2040 C C . PHE A 1 266 ? 15.014 -2.849 -10.514 1.00 98.62 266 PHE A C 1
ATOM 2042 O O . PHE A 1 266 ? 14.772 -3.086 -9.327 1.00 98.62 266 PHE A O 1
ATOM 2049 N N . SER A 1 267 ? 16.167 -2.335 -10.925 1.00 98.06 267 SER A N 1
ATOM 2050 C CA . SER A 1 267 ? 17.209 -1.899 -10.008 1.00 98.06 267 SER A CA 1
ATOM 2051 C C . SER A 1 267 ? 17.651 -0.478 -10.302 1.00 98.06 267 SER A C 1
ATOM 2053 O O . SER A 1 267 ? 17.617 -0.005 -11.445 1.00 98.06 267 SER A O 1
ATOM 2055 N N . LEU A 1 268 ? 18.065 0.199 -9.237 1.00 97.44 268 LEU A N 1
ATOM 2056 C CA . LEU A 1 268 ? 18.482 1.587 -9.253 1.00 97.44 268 LEU A CA 1
ATOM 2057 C C . LEU A 1 268 ? 19.844 1.760 -8.594 1.00 97.44 268 LEU A C 1
ATOM 2059 O O . LEU A 1 268 ? 20.159 1.114 -7.592 1.00 97.44 268 LEU A O 1
ATOM 2063 N N . THR A 1 269 ? 20.615 2.715 -9.099 1.00 95.25 269 THR A N 1
ATOM 2064 C CA . THR A 1 269 ? 21.880 3.091 -8.480 1.00 95.25 269 THR A CA 1
ATOM 2065 C C . THR A 1 269 ? 21.685 3.777 -7.133 1.00 95.25 269 THR A C 1
ATOM 2067 O O . THR A 1 269 ? 20.961 4.760 -7.034 1.00 95.25 269 THR A O 1
ATOM 2070 N N . ILE A 1 270 ? 22.362 3.297 -6.084 1.00 91.31 270 ILE A N 1
ATOM 2071 C CA . ILE A 1 270 ? 22.295 3.878 -4.722 1.00 91.31 270 ILE A CA 1
ATOM 2072 C C . ILE A 1 270 ? 23.503 4.733 -4.338 1.00 91.31 270 ILE A C 1
ATOM 2074 O O . ILE A 1 270 ? 23.511 5.351 -3.265 1.00 91.31 270 ILE A O 1
ATOM 2078 N N . GLY A 1 271 ? 24.512 4.781 -5.211 1.00 84.31 271 GLY A N 1
ATOM 2079 C CA . GLY A 1 271 ? 25.709 5.595 -5.034 1.00 84.31 271 GLY A CA 1
ATOM 2080 C C . GLY A 1 271 ? 25.400 7.086 -4.868 1.00 84.31 271 GLY A C 1
ATOM 2081 O O . GLY A 1 271 ? 24.291 7.557 -5.113 1.00 84.31 271 GLY A O 1
ATOM 2082 N N . THR A 1 272 ? 26.401 7.851 -4.442 1.00 82.94 272 THR A N 1
ATOM 2083 C CA . THR A 1 272 ? 26.283 9.311 -4.271 1.00 82.94 272 THR A CA 1
ATOM 2084 C C . THR A 1 272 ? 26.220 10.057 -5.603 1.00 82.94 272 THR A C 1
ATOM 2086 O O . THR A 1 272 ? 25.660 11.146 -5.675 1.00 82.94 272 THR A O 1
ATOM 2089 N N . THR A 1 273 ? 26.767 9.462 -6.664 1.00 82.94 273 THR A N 1
ATOM 2090 C CA . THR A 1 273 ? 26.703 9.975 -8.037 1.00 82.94 273 THR A CA 1
ATOM 2091 C C . THR A 1 273 ? 25.619 9.228 -8.802 1.00 82.94 273 THR A C 1
ATOM 2093 O O . THR A 1 273 ? 25.575 8.001 -8.740 1.00 82.94 273 THR A O 1
ATOM 2096 N N . ASN A 1 274 ? 24.766 9.956 -9.532 1.00 86.19 274 ASN A N 1
ATOM 2097 C CA . ASN A 1 274 ? 23.647 9.389 -10.298 1.00 86.19 274 ASN A CA 1
ATOM 2098 C C . ASN A 1 274 ? 22.719 8.506 -9.445 1.00 86.19 274 ASN A C 1
ATOM 2100 O O . ASN A 1 274 ? 22.266 7.445 -9.875 1.00 86.19 274 ASN A O 1
ATOM 2104 N N . ARG A 1 275 ? 22.458 8.939 -8.206 1.00 90.75 275 ARG A N 1
ATOM 2105 C CA . ARG A 1 275 ? 21.520 8.260 -7.316 1.00 90.75 275 ARG A CA 1
ATOM 2106 C C . ARG A 1 275 ? 20.155 8.136 -8.000 1.00 90.75 275 ARG A C 1
ATOM 2108 O O . ARG A 1 275 ? 19.652 9.101 -8.571 1.00 90.75 275 ARG A O 1
ATOM 2115 N N . TRP A 1 276 ? 19.574 6.948 -7.908 1.00 93.94 276 TRP A N 1
ATOM 2116 C CA . TRP A 1 276 ? 18.323 6.534 -8.538 1.00 93.94 276 TRP A CA 1
ATOM 2117 C C . TRP A 1 276 ? 18.359 6.442 -10.066 1.00 93.94 276 TRP A C 1
ATOM 2119 O O . TRP A 1 276 ? 17.305 6.395 -10.701 1.00 93.94 276 TRP A O 1
ATOM 2129 N N . ALA A 1 277 ? 19.551 6.384 -10.668 1.00 96.38 277 ALA A N 1
ATOM 2130 C CA . ALA A 1 277 ? 19.676 6.029 -12.073 1.00 96.38 277 ALA A CA 1
ATOM 2131 C C . ALA A 1 277 ? 19.194 4.595 -12.318 1.00 96.38 277 ALA A C 1
ATOM 2133 O O . ALA A 1 277 ? 19.436 3.714 -11.493 1.00 96.38 277 ALA A O 1
ATOM 2134 N N . ALA A 1 278 ? 18.537 4.354 -13.451 1.00 97.88 278 ALA A N 1
ATOM 2135 C CA . ALA A 1 278 ? 18.167 3.011 -13.873 1.00 97.88 278 ALA A CA 1
ATOM 2136 C C . ALA A 1 278 ? 19.432 2.172 -14.107 1.00 97.88 278 ALA A C 1
ATOM 2138 O O . ALA A 1 278 ? 20.332 2.592 -14.835 1.00 97.88 278 ALA A O 1
ATOM 2139 N N . SER A 1 279 ? 19.490 0.988 -13.493 1.00 97.69 279 SER A N 1
ATOM 2140 C CA . SER A 1 279 ? 20.615 0.061 -13.642 1.00 97.69 279 SER A CA 1
ATOM 2141 C C . SER A 1 279 ? 20.226 -1.123 -14.523 1.00 97.69 279 SER A C 1
ATOM 2143 O O . SER A 1 279 ? 20.746 -1.282 -15.629 1.00 97.69 279 SER A O 1
ATOM 2145 N N . LYS A 1 280 ? 19.271 -1.944 -14.073 1.00 98.62 280 LYS A N 1
ATOM 2146 C CA . LYS A 1 280 ? 18.831 -3.148 -14.786 1.00 98.62 280 LYS A CA 1
ATOM 2147 C C . LYS A 1 280 ? 17.326 -3.365 -14.644 1.00 98.62 280 LYS A C 1
ATOM 2149 O O . LYS A 1 280 ? 16.677 -2.861 -13.727 1.00 98.62 280 LYS A O 1
ATOM 2154 N N . LEU A 1 281 ? 16.768 -4.142 -15.568 1.00 98.81 281 LEU A N 1
ATOM 2155 C CA . LEU A 1 281 ? 15.367 -4.559 -15.564 1.00 98.81 281 LEU A CA 1
ATOM 2156 C C . LEU A 1 281 ? 15.287 -6.079 -15.413 1.00 98.81 281 LEU A C 1
ATOM 2158 O O . LEU A 1 281 ? 16.011 -6.813 -16.087 1.00 98.81 281 LEU A O 1
ATOM 2162 N N . LEU A 1 282 ? 14.405 -6.549 -14.534 1.00 98.81 282 LEU A N 1
ATOM 2163 C CA . LEU A 1 282 ? 14.153 -7.966 -14.312 1.00 98.81 282 LEU A CA 1
ATOM 2164 C C . LEU A 1 282 ? 12.873 -8.372 -15.045 1.00 98.81 282 LEU A C 1
ATOM 2166 O O . LEU A 1 282 ? 11.794 -7.844 -14.772 1.00 98.81 282 LEU A O 1
ATOM 2170 N N . CYS A 1 283 ? 12.992 -9.330 -15.957 1.00 98.69 283 CYS A N 1
ATOM 2171 C CA . CYS A 1 283 ? 11.910 -9.772 -16.829 1.00 98.69 283 CYS A CA 1
ATOM 2172 C C . CYS A 1 283 ? 11.547 -11.236 -16.568 1.00 98.69 283 CYS A C 1
ATOM 2174 O O . CYS A 1 283 ? 12.420 -12.068 -16.304 1.00 98.69 283 CYS A O 1
ATOM 2176 N N . ALA A 1 284 ? 10.264 -11.569 -16.692 1.00 98.38 284 ALA A N 1
ATOM 2177 C CA . ALA A 1 284 ? 9.759 -12.935 -16.600 1.00 98.38 284 ALA A CA 1
ATOM 2178 C C . ALA A 1 284 ? 9.027 -13.329 -17.896 1.00 98.38 284 ALA A C 1
ATOM 2180 O O . ALA A 1 284 ? 8.196 -12.553 -18.381 1.00 98.38 284 ALA A O 1
ATOM 2181 N N . PRO A 1 285 ? 9.295 -14.520 -18.465 1.00 97.75 285 PRO A N 1
ATOM 2182 C CA . PRO A 1 285 ? 8.496 -15.056 -19.562 1.00 97.75 285 PRO A CA 1
ATOM 2183 C C . PRO A 1 285 ? 7.064 -15.346 -19.128 1.00 97.75 285 PRO A C 1
ATOM 2185 O O . PRO A 1 285 ? 6.842 -16.000 -18.105 1.00 97.75 285 PRO A O 1
ATOM 2188 N N . SER A 1 286 ? 6.109 -14.903 -19.942 1.00 96.50 286 SER A N 1
ATOM 2189 C CA . SER A 1 286 ? 4.714 -15.317 -19.839 1.00 96.50 286 SER A CA 1
ATOM 2190 C C . SER A 1 286 ? 4.565 -16.773 -20.281 1.00 96.50 286 SER A C 1
ATOM 2192 O O . SER A 1 286 ? 5.231 -17.226 -21.210 1.00 96.50 286 SER A O 1
ATOM 2194 N N . THR A 1 287 ? 3.669 -17.506 -19.630 1.00 94.88 287 THR A N 1
ATOM 2195 C CA . THR A 1 287 ? 3.258 -18.858 -20.047 1.00 94.88 287 THR A CA 1
ATOM 2196 C C . THR A 1 287 ? 2.268 -18.826 -21.212 1.00 94.88 287 THR A C 1
ATOM 2198 O O . THR A 1 287 ? 2.126 -19.815 -21.924 1.00 94.88 287 THR A O 1
ATOM 2201 N N . SER A 1 288 ? 1.604 -17.686 -21.424 1.00 91.94 288 SER A N 1
ATOM 2202 C CA . SER A 1 288 ? 0.675 -17.448 -22.532 1.00 91.94 288 SER A CA 1
ATOM 2203 C C . SER A 1 288 ? 1.250 -16.426 -23.521 1.00 91.94 288 SER A C 1
ATOM 2205 O O . SER A 1 288 ? 1.962 -15.511 -23.091 1.00 91.94 288 SER A O 1
ATOM 2207 N N . PRO A 1 289 ? 0.949 -16.522 -24.830 1.00 92.00 289 PRO A N 1
ATOM 2208 C CA . PRO A 1 289 ? 1.461 -15.579 -25.821 1.00 92.00 289 PRO A CA 1
ATOM 2209 C C . PRO A 1 289 ? 1.099 -14.124 -25.492 1.00 92.00 289 PRO A C 1
ATOM 2211 O O . PRO A 1 289 ? -0.073 -13.785 -25.343 1.00 92.00 289 PRO A O 1
ATOM 2214 N N . LEU A 1 290 ? 2.101 -13.245 -25.424 1.00 93.62 290 LEU A N 1
ATOM 2215 C CA . LEU A 1 290 ? 1.875 -11.801 -25.331 1.00 93.62 290 LEU A CA 1
ATOM 2216 C C . LEU A 1 290 ? 1.740 -11.202 -26.740 1.00 93.62 290 LEU A C 1
ATOM 2218 O O . LEU A 1 290 ? 2.459 -11.637 -27.646 1.00 93.62 290 LEU A O 1
ATOM 2222 N N . PRO A 1 291 ? 0.864 -10.202 -26.950 1.00 91.00 291 PRO A N 1
ATOM 2223 C CA . PRO A 1 291 ? 0.747 -9.526 -28.237 1.00 91.00 291 PRO A CA 1
ATOM 2224 C C . PRO A 1 291 ? 2.087 -8.958 -28.730 1.00 91.00 291 PRO A C 1
ATOM 2226 O O . PRO A 1 291 ? 2.815 -8.300 -27.990 1.00 91.00 291 PRO A O 1
ATOM 2229 N N . VAL A 1 292 ? 2.386 -9.137 -30.021 1.00 83.81 292 VAL A N 1
ATOM 2230 C CA . VAL A 1 292 ? 3.642 -8.679 -30.666 1.00 83.81 292 VAL A CA 1
ATOM 2231 C C . VAL A 1 292 ? 3.630 -7.165 -30.964 1.00 83.81 292 VAL A C 1
ATOM 2233 O O . VAL A 1 292 ? 4.484 -6.642 -31.670 1.00 83.81 292 VAL A O 1
ATOM 2236 N N . ASN A 1 293 ? 2.662 -6.422 -30.423 1.00 84.94 293 ASN A N 1
ATOM 2237 C CA . ASN A 1 293 ? 2.482 -5.002 -30.703 1.00 84.94 293 ASN A CA 1
ATOM 2238 C C . ASN A 1 293 ? 3.733 -4.177 -30.317 1.00 84.94 293 ASN A C 1
ATOM 2240 O O . ASN A 1 293 ? 4.441 -4.479 -29.347 1.00 84.94 293 ASN A O 1
ATOM 2244 N N . ALA A 1 294 ? 3.982 -3.115 -31.087 1.00 85.94 294 ALA A N 1
ATOM 2245 C CA . ALA A 1 294 ? 4.979 -2.086 -30.812 1.00 85.94 294 ALA A CA 1
ATOM 2246 C C . ALA A 1 294 ? 4.856 -1.508 -29.389 1.00 85.94 294 ALA A C 1
ATOM 2248 O O . ALA A 1 294 ? 5.874 -1.265 -28.744 1.00 85.94 294 ALA A O 1
ATOM 2249 N N . GLY A 1 295 ? 3.629 -1.370 -28.887 1.00 94.75 295 GLY A N 1
ATOM 2250 C CA . GLY A 1 295 ? 3.311 -0.678 -27.646 1.00 94.75 295 GLY A CA 1
ATOM 2251 C C . GLY A 1 295 ? 3.261 0.836 -27.824 1.00 94.75 295 GLY A C 1
ATOM 2252 O O . GLY A 1 295 ? 3.365 1.357 -28.935 1.00 94.75 295 GLY A O 1
ATOM 2253 N N . ARG A 1 296 ? 3.113 1.542 -26.705 1.00 96.69 296 ARG A N 1
ATOM 2254 C CA . ARG A 1 296 ? 3.175 3.003 -26.620 1.00 96.69 296 ARG A CA 1
ATOM 2255 C C . ARG A 1 296 ? 4.217 3.434 -25.599 1.00 96.69 296 ARG A C 1
ATOM 2257 O O . ARG A 1 296 ? 4.432 2.757 -24.593 1.00 96.69 296 ARG A O 1
ATOM 2264 N N . THR A 1 297 ? 4.810 4.594 -25.840 1.00 98.25 297 THR A N 1
ATOM 2265 C CA . THR A 1 297 ? 5.740 5.219 -24.900 1.00 98.25 297 THR A CA 1
ATOM 2266 C C . THR A 1 297 ? 4.981 6.122 -23.935 1.00 98.25 297 THR A C 1
ATOM 2268 O O . THR A 1 297 ? 4.180 6.960 -24.350 1.00 98.25 297 THR A O 1
ATOM 2271 N N . VAL A 1 298 ? 5.243 5.958 -22.644 1.00 98.19 298 VAL A N 1
ATOM 2272 C CA . VAL A 1 298 ? 4.673 6.752 -21.553 1.00 98.19 298 VAL A CA 1
ATOM 2273 C C . VAL A 1 298 ? 5.773 7.620 -20.975 1.00 98.19 298 VAL A C 1
ATOM 2275 O O . VAL A 1 298 ? 6.594 7.133 -20.20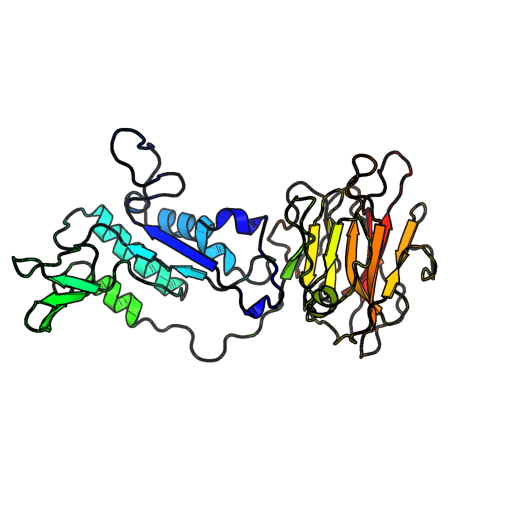5 1.00 98.19 298 VAL A O 1
ATOM 2278 N N . TRP A 1 299 ? 5.805 8.889 -21.375 1.00 98.44 299 TRP A N 1
ATOM 2279 C CA . TRP A 1 299 ? 6.756 9.883 -20.873 1.00 98.44 299 TRP A CA 1
ATOM 2280 C C . TRP A 1 299 ? 6.285 10.458 -19.544 1.00 98.44 299 TRP A C 1
ATOM 2282 O O . TRP A 1 299 ? 5.144 10.907 -19.460 1.00 98.44 299 TRP A O 1
ATOM 2292 N N . PHE A 1 300 ? 7.157 10.452 -18.537 1.00 97.94 300 PHE A N 1
ATOM 2293 C CA . PHE A 1 300 ? 6.892 10.992 -17.198 1.00 97.94 300 PHE A CA 1
ATOM 2294 C C . PHE A 1 300 ? 8.093 11.788 -16.654 1.00 97.94 300 PHE A C 1
ATOM 2296 O O . PHE A 1 300 ? 8.317 11.905 -15.451 1.00 97.94 300 PHE A O 1
ATOM 2303 N N . ASP A 1 301 ? 8.909 12.337 -17.551 1.00 95.75 301 ASP A N 1
ATOM 2304 C CA . ASP A 1 301 ? 10.088 13.136 -17.220 1.00 95.75 301 ASP A CA 1
ATOM 2305 C C . ASP A 1 301 ? 9.745 14.566 -16.772 1.00 95.75 301 ASP A C 1
ATOM 2307 O O . ASP A 1 301 ? 10.561 15.204 -16.104 1.00 95.75 301 ASP A O 1
ATOM 2311 N N . GLN A 1 302 ? 8.537 15.045 -17.091 1.00 95.31 302 GLN A N 1
ATOM 2312 C CA . GLN A 1 302 ? 8.068 16.410 -16.800 1.00 95.31 302 GLN A CA 1
ATOM 2313 C C . GLN A 1 302 ? 6.803 16.484 -15.933 1.00 95.31 302 GLN A C 1
ATOM 2315 O O . GLN A 1 302 ? 6.514 17.543 -15.380 1.00 95.31 302 GLN A O 1
ATOM 2320 N N . ALA A 1 303 ? 6.047 15.392 -15.827 1.00 96.69 303 ALA A N 1
ATOM 2321 C CA . ALA A 1 303 ? 4.845 15.283 -15.008 1.00 96.69 303 ALA A CA 1
ATOM 2322 C C . ALA A 1 303 ? 4.481 13.806 -14.810 1.00 96.69 303 ALA A C 1
ATOM 2324 O O . ALA A 1 303 ? 5.018 12.930 -15.489 1.00 96.69 303 ALA A O 1
ATOM 2325 N N . ASP A 1 304 ? 3.528 13.532 -13.919 1.00 96.31 304 ASP A N 1
ATOM 2326 C CA . ASP A 1 304 ? 2.872 12.227 -13.870 1.00 96.31 304 ASP A CA 1
ATOM 2327 C C . ASP A 1 304 ? 2.248 11.875 -15.223 1.00 96.31 304 ASP A C 1
ATOM 2329 O O . ASP A 1 304 ? 1.555 12.683 -15.840 1.00 96.31 304 ASP A O 1
ATOM 2333 N N . ASN A 1 305 ? 2.434 10.629 -15.644 1.00 96.88 305 ASN A N 1
ATOM 2334 C CA . ASN A 1 305 ? 1.729 10.047 -16.774 1.00 96.88 305 ASN A CA 1
ATOM 2335 C C . ASN A 1 305 ? 1.167 8.697 -16.346 1.00 96.88 305 ASN A C 1
ATOM 2337 O O . ASN A 1 305 ? 1.815 7.647 -16.419 1.00 96.88 305 ASN A O 1
ATOM 2341 N N . ARG A 1 306 ? -0.048 8.784 -15.808 1.00 94.12 306 ARG A N 1
ATOM 2342 C CA . ARG A 1 306 ? -0.799 7.684 -15.214 1.00 94.12 306 ARG A CA 1
ATOM 2343 C C . ARG A 1 306 ? -2.156 7.583 -15.914 1.00 94.12 306 ARG A C 1
ATOM 2345 O O . ARG A 1 306 ? -2.673 8.605 -16.368 1.00 94.12 306 ARG A O 1
ATOM 2352 N N . PRO A 1 307 ? -2.751 6.385 -16.006 1.00 91.00 307 PRO A N 1
ATOM 2353 C CA . PRO A 1 307 ? -4.110 6.232 -16.512 1.00 91.00 307 PRO A CA 1
ATOM 2354 C C . PRO A 1 307 ? -5.100 7.114 -15.736 1.00 91.00 307 PRO A C 1
ATOM 2356 O O . PRO A 1 307 ? -4.983 7.251 -14.523 1.00 91.00 307 PRO A O 1
ATOM 2359 N N . ALA A 1 308 ? -6.089 7.691 -16.425 1.00 82.44 308 ALA A N 1
ATOM 2360 C CA . ALA A 1 308 ? -7.129 8.512 -15.790 1.00 82.44 308 ALA A CA 1
ATOM 2361 C C . ALA A 1 308 ? -8.144 7.687 -14.967 1.00 82.44 308 ALA A C 1
ATOM 2363 O O . ALA A 1 308 ? -8.915 8.245 -14.194 1.00 82.44 308 ALA A O 1
ATOM 2364 N N . GLY A 1 309 ? -8.152 6.364 -15.147 1.00 79.19 309 GLY A N 1
ATOM 2365 C CA . GLY A 1 309 ? -8.977 5.403 -14.422 1.00 79.19 309 GLY A CA 1
ATOM 2366 C C . GLY A 1 309 ? -8.358 4.006 -14.495 1.00 79.19 309 GLY A C 1
ATOM 2367 O O . GLY A 1 309 ? -7.486 3.758 -15.333 1.00 79.19 309 GLY A O 1
ATOM 2368 N N . GLY A 1 310 ? -8.786 3.112 -13.601 1.00 74.75 310 GLY A N 1
ATOM 2369 C CA . GLY A 1 310 ? -8.013 1.906 -13.287 1.00 74.75 310 GLY A CA 1
ATOM 2370 C C . GLY A 1 310 ? -6.752 2.258 -12.495 1.00 74.75 310 GLY A C 1
ATOM 2371 O O . GLY A 1 310 ? -6.477 3.436 -12.241 1.00 74.75 310 GLY A O 1
ATOM 2372 N N . GLY A 1 311 ? -5.972 1.265 -12.085 1.00 80.50 311 GLY A N 1
ATOM 2373 C CA . GLY A 1 311 ? -4.747 1.551 -11.347 1.00 80.50 311 GLY A CA 1
ATOM 2374 C C . GLY A 1 311 ? -4.929 1.991 -9.895 1.00 80.50 311 GLY A C 1
ATOM 2375 O O . GLY A 1 311 ? -6.005 2.390 -9.461 1.00 80.50 311 GLY A O 1
ATOM 2376 N N . SER A 1 312 ? -3.801 2.069 -9.188 1.00 88.62 312 SER A N 1
ATOM 2377 C CA . SER A 1 312 ? -3.658 2.734 -7.881 1.00 88.62 312 SER A CA 1
ATOM 2378 C C . SER A 1 312 ? -3.756 4.264 -7.963 1.00 88.62 312 SER A C 1
ATOM 2380 O O . SER A 1 312 ? -2.916 4.966 -7.407 1.00 88.62 312 SER A O 1
ATOM 2382 N N . THR A 1 313 ? -4.698 4.811 -8.734 1.00 84.19 313 THR A N 1
ATOM 2383 C CA . THR A 1 313 ? -4.702 6.212 -9.205 1.00 84.19 313 THR A CA 1
ATOM 2384 C C . THR A 1 313 ? -5.217 7.239 -8.200 1.00 84.19 313 THR A C 1
ATOM 2386 O O . THR A 1 313 ? -4.804 8.392 -8.288 1.00 84.19 313 THR A O 1
ATOM 2389 N N . ALA A 1 314 ? -6.029 6.841 -7.215 1.00 85.38 314 ALA A N 1
ATOM 2390 C CA . ALA A 1 314 ? -6.464 7.742 -6.140 1.00 85.38 314 ALA A CA 1
ATOM 2391 C C . ALA A 1 314 ? -5.367 7.977 -5.083 1.00 85.38 314 ALA A C 1
ATOM 2393 O O . ALA A 1 314 ? -5.376 8.982 -4.377 1.00 85.38 314 ALA A O 1
ATOM 2394 N N . SER A 1 315 ? -4.411 7.055 -4.986 1.00 88.81 315 SER A N 1
ATOM 2395 C CA . SER A 1 315 ? -3.238 7.143 -4.116 1.00 88.81 315 SER A CA 1
ATOM 2396 C C . SER A 1 315 ? -2.005 7.737 -4.809 1.00 88.81 315 SER A C 1
ATOM 2398 O O . SER A 1 315 ? -1.800 7.599 -6.027 1.00 88.81 315 SER A O 1
ATOM 2400 N N . ASP A 1 316 ? -1.138 8.334 -3.994 1.00 91.44 316 ASP A N 1
ATOM 2401 C CA . ASP A 1 316 ? 0.196 8.769 -4.383 1.00 91.44 316 ASP A CA 1
ATOM 2402 C C . ASP A 1 316 ? 1.248 7.774 -3.863 1.00 91.44 316 ASP A C 1
ATOM 2404 O O . ASP A 1 316 ? 1.771 7.900 -2.761 1.00 91.44 316 ASP A O 1
ATOM 2408 N N . TRP A 1 317 ? 1.566 6.764 -4.677 1.00 93.75 317 TRP A N 1
ATOM 2409 C CA . TRP A 1 317 ? 2.561 5.737 -4.338 1.00 93.75 317 TRP A CA 1
ATOM 2410 C C . TRP A 1 317 ? 4.016 6.219 -4.480 1.00 93.75 317 TRP A C 1
ATOM 2412 O O . TRP A 1 317 ? 4.947 5.458 -4.220 1.00 93.75 317 TRP A O 1
ATOM 2422 N N . ALA A 1 318 ? 4.240 7.467 -4.901 1.00 94.88 318 ALA A N 1
ATOM 2423 C CA . ALA A 1 318 ? 5.560 8.091 -4.914 1.00 94.88 318 ALA A CA 1
ATOM 2424 C C . ALA A 1 318 ? 5.455 9.605 -4.643 1.00 94.88 318 ALA A C 1
ATOM 2426 O O . ALA A 1 318 ? 5.662 10.411 -5.560 1.00 94.88 318 ALA A O 1
ATOM 2427 N N . PRO A 1 319 ? 5.138 10.007 -3.396 1.00 93.75 319 PRO A N 1
ATOM 2428 C CA . PRO A 1 319 ? 4.823 11.395 -3.086 1.00 93.75 319 PRO A CA 1
ATOM 2429 C C . PRO A 1 319 ? 5.938 12.367 -3.432 1.00 93.75 319 PRO A C 1
ATOM 2431 O O . PRO A 1 319 ? 7.080 12.192 -3.015 1.00 93.75 319 PRO A O 1
ATOM 2434 N N . GLY A 1 320 ? 5.589 13.416 -4.179 1.00 94.62 320 GLY A N 1
ATOM 2435 C CA . GLY A 1 320 ? 6.531 14.451 -4.619 1.00 94.62 320 GLY A CA 1
ATOM 2436 C C . GLY A 1 320 ? 7.384 14.080 -5.837 1.00 94.62 320 GLY A C 1
ATOM 2437 O O . GLY A 1 320 ? 8.223 14.881 -6.245 1.00 94.62 320 GLY A O 1
ATOM 2438 N N . HIS A 1 321 ? 7.169 12.910 -6.447 1.00 96.12 321 HIS A N 1
ATOM 2439 C CA . HIS A 1 321 ? 7.932 12.438 -7.604 1.00 96.12 321 HIS A CA 1
ATOM 2440 C C . HIS A 1 321 ? 7.035 12.125 -8.803 1.00 96.12 321 HIS A C 1
ATOM 2442 O O . HIS A 1 321 ? 5.881 11.736 -8.643 1.00 96.12 321 HIS A O 1
ATOM 2448 N N . PHE A 1 322 ? 7.561 12.273 -10.023 1.00 97.50 322 PHE A N 1
ATOM 2449 C CA . PHE A 1 322 ? 6.808 11.930 -11.231 1.00 97.50 322 PHE A CA 1
ATOM 2450 C C . PHE A 1 322 ? 6.701 10.423 -11.426 1.00 97.50 322 PHE A C 1
ATOM 2452 O O . PHE A 1 322 ? 7.674 9.691 -11.243 1.00 97.50 322 PHE A O 1
ATOM 2459 N N . LYS A 1 323 ? 5.519 9.974 -11.838 1.00 97.12 323 LYS A N 1
ATOM 2460 C CA . LYS A 1 323 ? 5.159 8.562 -11.967 1.00 97.12 323 LYS A CA 1
ATOM 2461 C C . LYS A 1 323 ? 4.799 8.221 -13.404 1.00 97.12 323 LYS A C 1
ATOM 2463 O O . LYS A 1 323 ? 3.888 8.821 -13.974 1.00 97.12 323 LYS A O 1
ATOM 2468 N N . GLY A 1 324 ? 5.463 7.211 -13.955 1.00 97.81 324 GLY A N 1
ATOM 2469 C CA . GLY A 1 324 ? 5.026 6.532 -15.170 1.00 97.81 324 GLY A CA 1
ATOM 2470 C C . GLY A 1 324 ? 4.240 5.282 -14.806 1.00 97.81 324 GLY A C 1
ATOM 2471 O O . GLY A 1 324 ? 4.692 4.497 -13.970 1.00 97.81 324 GLY A O 1
ATOM 2472 N N . GLN A 1 325 ? 3.081 5.075 -15.429 1.00 97.56 325 GLN A N 1
ATOM 2473 C CA . GLN A 1 325 ? 2.259 3.889 -15.188 1.00 97.56 325 GLN A CA 1
ATOM 2474 C C . GLN A 1 325 ? 1.573 3.424 -16.481 1.00 97.56 325 GLN A C 1
ATOM 2476 O O . GLN A 1 325 ? 0.929 4.210 -17.179 1.00 97.56 325 GLN A O 1
ATOM 2481 N N . CYS A 1 326 ? 1.693 2.134 -16.798 1.00 97.00 326 CYS A N 1
ATOM 2482 C CA . CYS A 1 326 ? 0.930 1.520 -17.886 1.00 97.00 326 CYS A CA 1
ATOM 2483 C C . CYS A 1 326 ? -0.554 1.361 -17.491 1.00 97.00 326 CYS A C 1
ATOM 2485 O O . CYS A 1 326 ? -0.894 1.374 -16.305 1.00 97.00 326 CYS A O 1
ATOM 2487 N N . ALA A 1 327 ? -1.455 1.199 -18.461 1.00 95.00 327 ALA A N 1
ATOM 2488 C CA . ALA A 1 327 ? -2.869 0.922 -18.186 1.00 95.00 327 ALA A CA 1
ATOM 2489 C C . ALA A 1 327 ? -3.083 -0.519 -17.688 1.00 95.00 327 ALA A C 1
ATOM 2491 O O . ALA A 1 327 ? -2.267 -1.395 -17.955 1.00 95.00 327 ALA A O 1
ATOM 2492 N N . ASP A 1 328 ? -4.193 -0.796 -17.001 1.00 93.69 328 ASP A N 1
ATOM 2493 C CA . ASP A 1 328 ? -4.474 -2.120 -16.408 1.00 93.69 328 ASP A CA 1
ATOM 2494 C C . ASP A 1 328 ? -4.492 -3.258 -17.445 1.00 93.69 328 ASP A C 1
ATOM 2496 O O . ASP A 1 328 ? -4.118 -4.390 -17.148 1.00 93.69 328 ASP A O 1
ATOM 2500 N N . GLY A 1 329 ? -4.897 -2.944 -18.681 1.00 93.44 329 GLY A N 1
ATOM 2501 C CA . GLY A 1 329 ? -4.839 -3.835 -19.845 1.00 93.44 329 GLY A CA 1
ATOM 2502 C C . GLY A 1 329 ? -3.493 -3.836 -20.571 1.00 93.44 329 GLY A C 1
ATOM 2503 O O . GLY A 1 329 ? -3.432 -4.225 -21.731 1.00 93.44 329 GLY A O 1
ATOM 2504 N N . GLU A 1 330 ? -2.425 -3.367 -19.935 1.00 96.19 330 GLU A N 1
ATOM 2505 C CA . GLU A 1 330 ? -1.070 -3.319 -20.473 1.00 96.19 330 GLU A CA 1
ATOM 2506 C C . GLU A 1 330 ? -0.063 -3.890 -19.467 1.00 96.19 330 GLU A C 1
ATOM 2508 O O . GLU A 1 330 ? -0.314 -3.988 -18.261 1.00 96.19 330 GLU A O 1
ATOM 2513 N N . TYR A 1 331 ? 1.113 -4.241 -19.975 1.00 97.19 331 TYR A N 1
ATOM 2514 C CA . TYR A 1 331 ? 2.282 -4.603 -19.190 1.00 97.19 331 TYR A CA 1
ATOM 2515 C C . TYR A 1 331 ? 3.459 -3.681 -19.511 1.00 97.19 331 TYR A C 1
ATOM 2517 O O . TYR A 1 331 ? 3.613 -3.196 -20.639 1.00 97.19 331 TYR A O 1
ATOM 2525 N N . LEU A 1 332 ? 4.318 -3.472 -18.513 1.00 98.12 332 LEU A N 1
ATOM 2526 C CA . LEU A 1 332 ? 5.576 -2.757 -18.678 1.00 98.12 332 LEU A CA 1
ATOM 2527 C C . LEU A 1 332 ? 6.573 -3.676 -19.395 1.00 98.12 332 LEU A C 1
ATOM 2529 O O . LEU A 1 332 ? 6.973 -4.724 -18.884 1.00 98.12 332 LEU A O 1
ATOM 2533 N N . ALA A 1 333 ? 6.965 -3.281 -20.602 1.00 98.12 333 ALA A N 1
ATOM 2534 C CA . ALA A 1 333 ? 7.927 -3.994 -21.436 1.00 98.12 333 ALA A CA 1
ATOM 2535 C C . ALA A 1 333 ? 9.326 -3.365 -21.398 1.00 98.12 333 ALA A C 1
ATOM 2537 O O . ALA A 1 333 ? 10.293 -4.027 -21.767 1.00 98.12 333 ALA A O 1
ATOM 2538 N N . GLY A 1 334 ? 9.458 -2.108 -20.970 1.00 98.44 334 GLY A N 1
ATOM 2539 C CA . GLY A 1 334 ? 10.761 -1.466 -20.846 1.00 98.44 334 GLY A CA 1
ATOM 2540 C C . GLY A 1 334 ? 10.758 -0.130 -20.112 1.00 98.44 334 GLY A C 1
ATOM 2541 O O . GLY A 1 334 ? 9.708 0.480 -19.919 1.00 98.44 334 GLY A O 1
ATOM 2542 N N . ILE A 1 335 ? 11.956 0.308 -19.722 1.00 98.81 335 ILE A N 1
ATOM 2543 C CA . ILE A 1 335 ? 12.250 1.582 -19.054 1.00 98.81 335 ILE A CA 1
ATOM 2544 C C . ILE A 1 335 ? 13.303 2.324 -19.880 1.00 98.81 335 ILE A C 1
ATOM 2546 O O . ILE A 1 335 ? 14.324 1.742 -20.248 1.00 98.81 335 ILE A O 1
ATOM 2550 N N . ALA A 1 336 ? 13.063 3.602 -20.155 1.00 98.62 336 ALA A N 1
ATOM 2551 C CA . ALA A 1 336 ? 14.009 4.491 -20.812 1.00 98.62 336 ALA A CA 1
ATOM 2552 C C . ALA A 1 336 ? 14.563 5.514 -19.821 1.00 98.62 336 ALA A C 1
ATOM 2554 O O . ALA A 1 336 ? 13.839 6.039 -18.970 1.00 98.62 336 ALA A O 1
ATOM 2555 N N . TYR A 1 337 ? 15.853 5.799 -19.957 1.00 98.25 337 TYR A N 1
ATOM 2556 C CA . TYR A 1 337 ? 16.615 6.695 -19.095 1.00 98.25 337 TYR A CA 1
ATOM 2557 C C . TYR A 1 337 ? 17.731 7.379 -19.893 1.00 98.25 337 TYR A C 1
ATOM 2559 O O . TYR A 1 337 ? 18.121 6.917 -20.964 1.00 98.25 337 TYR A O 1
ATOM 2567 N N . THR A 1 338 ? 18.238 8.515 -19.415 1.00 96.56 338 THR A N 1
ATOM 2568 C CA . THR A 1 338 ? 19.334 9.217 -20.099 1.00 96.56 338 THR A CA 1
ATOM 2569 C C . THR A 1 338 ? 20.229 9.959 -19.120 1.00 96.56 338 THR A C 1
ATOM 2571 O O . THR A 1 338 ? 19.770 10.515 -18.124 1.00 96.56 338 THR A O 1
ATOM 2574 N N . TYR A 1 339 ? 21.524 9.995 -19.425 1.00 93.88 339 TYR A N 1
ATOM 2575 C CA . TYR A 1 339 ? 22.492 10.862 -18.746 1.00 93.88 339 TYR A CA 1
ATOM 2576 C C . TYR A 1 339 ? 22.664 12.209 -19.457 1.00 93.88 339 TYR A C 1
ATOM 2578 O O . TYR A 1 339 ? 23.375 13.087 -18.968 1.00 93.88 339 TYR A O 1
ATOM 2586 N N . GLN A 1 340 ? 22.014 12.396 -20.611 1.00 90.38 340 GLN A N 1
ATOM 2587 C CA . GLN A 1 340 ? 22.052 13.663 -21.329 1.00 90.38 340 GLN A CA 1
ATOM 2588 C C . GLN A 1 340 ? 21.398 14.777 -20.507 1.00 90.38 340 GLN A C 1
ATOM 2590 O O . GLN A 1 340 ? 20.504 14.535 -19.697 1.00 90.38 340 GLN A O 1
ATOM 2595 N N . ARG A 1 341 ? 21.827 16.022 -20.754 1.00 83.88 341 ARG A N 1
ATOM 2596 C CA . ARG A 1 341 ? 21.194 17.241 -20.213 1.00 83.88 341 ARG A CA 1
ATOM 2597 C C . ARG A 1 341 ? 20.976 17.191 -18.695 1.00 83.88 341 ARG A C 1
ATOM 2599 O O . ARG A 1 341 ? 19.966 17.674 -18.198 1.00 83.88 341 ARG A O 1
ATOM 2606 N N . VAL A 1 342 ? 21.932 16.606 -17.969 1.00 81.25 342 VAL A N 1
ATOM 2607 C CA . VAL A 1 342 ? 21.924 16.523 -16.500 1.00 81.25 342 VAL A CA 1
ATOM 2608 C C . VAL A 1 342 ? 20.737 15.725 -15.927 1.00 81.25 342 VAL A C 1
ATOM 2610 O O . VAL A 1 342 ? 20.409 15.858 -14.752 1.00 81.25 342 VAL A O 1
ATOM 2613 N N . GLN A 1 343 ? 20.101 14.853 -16.722 1.00 87.25 343 GLN A N 1
ATOM 2614 C CA . GLN A 1 343 ? 18.972 14.034 -16.255 1.00 87.25 343 GLN A CA 1
ATOM 2615 C C . GLN A 1 343 ? 19.383 12.899 -15.301 1.00 87.25 343 GLN A C 1
ATOM 2617 O O . GLN A 1 343 ? 18.520 12.273 -14.694 1.00 87.25 343 GLN A O 1
ATOM 2622 N N . GLY A 1 344 ? 20.686 12.641 -15.136 1.00 92.00 344 GLY A N 1
ATOM 2623 C CA . GLY A 1 344 ? 21.207 11.775 -14.073 1.00 92.00 344 GLY A CA 1
ATOM 2624 C C . GLY A 1 344 ? 20.884 10.287 -14.224 1.00 92.00 344 GLY A C 1
ATOM 2625 O O . GLY A 1 344 ? 21.082 9.540 -13.274 1.00 92.00 344 GLY A O 1
ATOM 2626 N N . GLY A 1 345 ? 20.398 9.847 -15.388 1.00 96.12 345 GLY A N 1
ATOM 2627 C CA . GLY A 1 345 ? 20.111 8.440 -15.672 1.00 96.12 345 GLY A CA 1
ATOM 2628 C C . GLY A 1 345 ? 18.843 7.900 -15.015 1.00 96.12 345 GLY A C 1
ATOM 2629 O O . GLY A 1 345 ? 18.647 6.690 -15.018 1.00 96.12 345 GLY A O 1
ATOM 2630 N N . VAL A 1 346 ? 17.990 8.749 -14.438 1.00 96.88 346 VAL A N 1
ATOM 2631 C CA . VAL A 1 346 ? 16.746 8.305 -13.787 1.00 96.88 346 VAL A CA 1
ATOM 2632 C C . VAL A 1 346 ? 15.720 7.800 -14.815 1.00 96.88 346 VAL A C 1
ATOM 2634 O O . VAL A 1 346 ? 15.779 8.212 -15.979 1.00 96.88 346 VAL A O 1
ATOM 2637 N N . PRO A 1 347 ? 14.766 6.938 -14.415 1.00 98.12 347 PRO A N 1
ATOM 2638 C CA . PRO A 1 347 ? 13.647 6.561 -15.274 1.00 98.12 347 PRO A CA 1
ATOM 2639 C C . PRO A 1 347 ? 12.878 7.791 -15.779 1.00 98.12 347 PRO A C 1
ATOM 2641 O O . PRO A 1 347 ? 12.514 8.663 -14.988 1.00 98.12 347 PRO A O 1
ATOM 2644 N N . SER A 1 348 ? 12.629 7.843 -17.088 1.00 98.00 348 SER A N 1
ATOM 2645 C CA . SER A 1 348 ? 11.984 8.983 -17.761 1.00 98.00 348 SER A CA 1
ATOM 2646 C C . SER A 1 348 ? 10.827 8.578 -18.678 1.00 98.00 348 SER A C 1
ATOM 2648 O O . SER A 1 348 ? 9.919 9.379 -18.906 1.00 98.00 348 SER A O 1
ATOM 2650 N N . ALA A 1 349 ? 10.830 7.347 -19.202 1.00 98.56 349 ALA A N 1
ATOM 2651 C CA . ALA A 1 349 ? 9.691 6.812 -19.941 1.00 98.56 349 ALA A CA 1
ATOM 2652 C C . ALA A 1 349 ? 9.531 5.297 -19.788 1.00 98.56 349 ALA A C 1
ATOM 2654 O O . ALA A 1 349 ? 10.498 4.582 -19.518 1.00 98.56 349 ALA A O 1
ATOM 2655 N N . LEU A 1 350 ? 8.304 4.814 -19.976 1.00 98.75 350 LEU A N 1
ATOM 2656 C CA . LEU A 1 350 ? 7.973 3.390 -20.024 1.00 98.75 350 LEU A CA 1
ATOM 2657 C C . LEU A 1 350 ? 7.565 2.977 -21.433 1.00 98.75 350 LEU A C 1
ATOM 2659 O O . LEU A 1 350 ? 6.880 3.729 -22.124 1.00 98.75 350 LEU A O 1
ATOM 2663 N N . LEU A 1 351 ? 7.912 1.753 -21.821 1.00 98.50 351 LEU A N 1
ATOM 2664 C CA . LEU A 1 351 ? 7.281 1.074 -22.947 1.00 98.50 351 LEU A CA 1
ATOM 2665 C C . LEU A 1 351 ? 6.133 0.214 -22.419 1.00 98.50 351 LEU A C 1
ATOM 2667 O O . LEU A 1 351 ? 6.376 -0.804 -21.770 1.00 98.50 351 LEU A O 1
ATOM 2671 N N . CYS A 1 352 ? 4.898 0.607 -22.715 1.00 97.88 352 CYS A N 1
ATOM 2672 C CA . CYS A 1 352 ? 3.695 -0.123 -22.327 1.00 97.88 352 CYS A CA 1
ATOM 2673 C C . CYS A 1 352 ? 3.153 -0.902 -23.521 1.00 97.88 352 CYS A C 1
ATOM 2675 O O . CYS A 1 352 ? 2.949 -0.339 -24.598 1.00 97.88 352 CYS A O 1
ATOM 2677 N N . LYS A 1 353 ? 2.926 -2.203 -23.343 1.00 96.88 353 LYS A N 1
ATOM 2678 C CA . LYS A 1 353 ? 2.391 -3.087 -24.384 1.00 96.88 353 LYS A CA 1
ATOM 2679 C C . LYS A 1 353 ? 1.069 -3.705 -23.933 1.00 96.88 353 LYS A C 1
ATOM 2681 O O . LYS A 1 353 ? 0.923 -3.975 -22.746 1.00 96.88 353 LYS A O 1
ATOM 2686 N N . PRO A 1 354 ? 0.114 -3.936 -24.845 1.00 95.31 354 PRO A N 1
ATOM 2687 C CA . PRO A 1 354 ? -1.187 -4.487 -24.487 1.00 95.31 354 PRO A CA 1
ATOM 2688 C C . PRO A 1 354 ? -1.078 -5.912 -23.933 1.00 95.31 354 PRO A C 1
ATOM 2690 O O . PRO A 1 354 ? -0.248 -6.709 -24.374 1.00 95.31 354 PRO A O 1
ATOM 2693 N N . LEU A 1 355 ? -1.957 -6.218 -22.987 1.00 92.06 355 LEU A N 1
ATOM 2694 C CA . LEU A 1 355 ? -2.330 -7.564 -22.566 1.00 92.06 355 LEU A CA 1
ATOM 2695 C C . LEU A 1 355 ? -3.513 -8.052 -23.417 1.00 92.06 355 LEU A C 1
ATOM 2697 O O . LEU A 1 355 ? -4.162 -7.250 -24.092 1.00 92.06 355 LEU A O 1
ATOM 2701 N N . GLN A 1 356 ? -3.747 -9.368 -23.425 1.00 76.00 356 GLN A N 1
ATOM 2702 C CA . GLN A 1 356 ? -4.917 -9.957 -24.088 1.00 76.00 356 GLN A CA 1
ATOM 2703 C C . GLN A 1 356 ? -6.210 -9.710 -23.303 1.00 76.00 356 GLN A C 1
ATOM 2705 O O . GLN A 1 356 ? -6.149 -9.608 -22.052 1.00 76.00 356 GLN A O 1
#

pLDDT: mean 93.99, std 4.47, range [74.75, 98.81]

Radius of gyration: 25.5 Å; chains: 1; bounding box: 54×41×79 Å